Protein AF-A0A8A7KAN6-F1 (afdb_monomer_lite)

Foldseek 3Di:
DVLLLLLLLLLVLLLQLVVCVVCVVVCVVVVHDGPCVPCPVNSVVVSVVSLVSSCVSPVLLSLLLSLLSQLVVQVLQQPDQDPVRHRSNVVSVVSLVVSCVVHNPLSNVLSNLLVVLVLLVVLVVCVVVPVPPDCSRVCNVQPDVRSVVSSVVSVVVCCVRPVPSNVSNVVSVVVVVVVRVVVVVVVVVVVD

Structure (mmCIF, N/CA/C/O backbone):
data_AF-A0A8A7KAN6-F1
#
_entry.id   AF-A0A8A7KAN6-F1
#
loop_
_atom_site.group_PDB
_atom_site.id
_atom_site.type_symbol
_atom_site.label_atom_id
_atom_site.label_alt_id
_atom_site.label_comp_id
_atom_site.label_asym_id
_atom_site.label_entity_id
_atom_site.label_seq_id
_atom_site.pdbx_PDB_ins_code
_atom_site.Cartn_x
_atom_site.Cartn_y
_atom_site.Cartn_z
_atom_site.occupancy
_atom_site.B_iso_or_equiv
_atom_site.auth_seq_id
_atom_site.auth_comp_id
_atom_site.auth_asym_id
_atom_site.auth_atom_id
_atom_site.pdbx_PDB_model_num
ATOM 1 N N . MET A 1 1 ? -6.370 -3.154 -20.529 1.00 80.62 1 MET A N 1
ATOM 2 C CA . MET A 1 1 ? -6.827 -1.934 -19.811 1.00 80.62 1 MET A CA 1
ATOM 3 C C . MET A 1 1 ? -7.747 -2.305 -18.653 1.00 80.62 1 MET A C 1
ATOM 5 O O . MET A 1 1 ? -7.409 -2.019 -17.514 1.00 80.62 1 MET A O 1
ATOM 9 N N . PHE A 1 2 ? -8.853 -3.001 -18.939 1.00 91.62 2 PHE A N 1
ATOM 10 C CA . PHE A 1 2 ? -9.801 -3.482 -17.930 1.00 91.62 2 PHE A CA 1
ATOM 11 C C . PHE A 1 2 ? -9.178 -4.469 -16.928 1.00 91.62 2 PHE A C 1
ATOM 13 O O . PHE A 1 2 ? -9.274 -4.241 -15.730 1.00 91.62 2 PHE A O 1
ATOM 20 N N . GLU A 1 3 ? -8.464 -5.494 -17.407 1.00 94.69 3 GLU A N 1
ATOM 21 C CA . GLU A 1 3 ? -7.797 -6.494 -16.549 1.00 94.69 3 GLU A CA 1
ATOM 22 C C . GLU A 1 3 ? -6.821 -5.856 -15.558 1.00 94.69 3 GLU A C 1
ATOM 24 O O . GLU A 1 3 ? -6.833 -6.180 -14.377 1.00 94.69 3 GLU A O 1
ATOM 29 N N . ARG A 1 4 ? -6.043 -4.868 -16.019 1.00 96.25 4 ARG A N 1
ATOM 30 C CA . ARG A 1 4 ? -5.138 -4.093 -15.167 1.00 96.25 4 ARG A CA 1
ATOM 31 C C . ARG A 1 4 ? -5.890 -3.393 -14.041 1.00 96.25 4 ARG A C 1
ATOM 33 O O . ARG A 1 4 ? -5.535 -3.596 -12.887 1.00 96.25 4 ARG A O 1
ATOM 40 N N . LEU A 1 5 ? -6.920 -2.606 -14.362 1.00 97.00 5 LEU A N 1
ATOM 41 C CA . LEU A 1 5 ? -7.720 -1.907 -13.351 1.00 97.00 5 LEU A CA 1
ATOM 42 C C . LEU A 1 5 ? -8.373 -2.895 -12.375 1.00 97.00 5 LEU A C 1
ATOM 44 O O . LEU A 1 5 ? -8.312 -2.681 -11.169 1.00 97.00 5 LEU A O 1
ATOM 48 N N . ALA A 1 6 ? -8.951 -3.983 -12.886 1.00 97.62 6 ALA A N 1
ATOM 49 C CA . ALA A 1 6 ? -9.549 -5.029 -12.065 1.00 97.62 6 ALA A CA 1
ATOM 50 C C . ALA A 1 6 ? -8.516 -5.657 -11.117 1.00 97.62 6 ALA A C 1
ATOM 52 O O . ALA A 1 6 ? -8.784 -5.769 -9.926 1.00 97.62 6 ALA A O 1
ATOM 53 N N . GLY A 1 7 ? -7.315 -5.978 -11.605 1.00 98.06 7 GLY A N 1
ATOM 54 C CA . GLY A 1 7 ? -6.216 -6.483 -10.781 1.00 98.06 7 GLY A CA 1
ATOM 55 C C . GLY A 1 7 ? -5.824 -5.513 -9.663 1.00 98.06 7 GLY A C 1
ATOM 56 O O . GLY A 1 7 ? -5.710 -5.929 -8.513 1.00 98.06 7 GLY A O 1
ATOM 57 N N . VAL A 1 8 ? -5.710 -4.213 -9.967 1.00 97.94 8 VAL A N 1
ATOM 58 C CA . VAL A 1 8 ? -5.376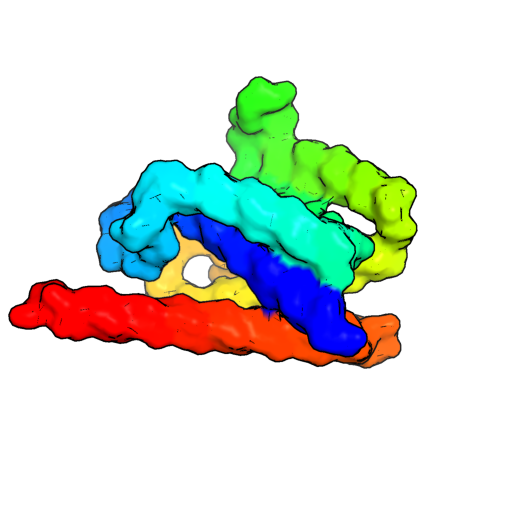 -3.177 -8.968 1.00 97.94 8 VAL A CA 1
ATOM 59 C C . VAL A 1 8 ? -6.491 -3.000 -7.926 1.00 97.94 8 VAL A C 1
ATOM 61 O O . VAL A 1 8 ? -6.206 -2.845 -6.741 1.00 97.94 8 VAL A O 1
ATOM 64 N N . ILE A 1 9 ? -7.762 -3.072 -8.329 1.00 98.25 9 ILE A N 1
ATOM 65 C CA . ILE A 1 9 ? -8.894 -3.042 -7.388 1.00 98.25 9 ILE A CA 1
ATOM 66 C C . ILE A 1 9 ? -8.858 -4.267 -6.470 1.00 98.25 9 ILE A C 1
ATOM 68 O O . ILE A 1 9 ? -8.969 -4.130 -5.253 1.00 98.25 9 ILE A O 1
ATOM 72 N N . LEU A 1 10 ? -8.683 -5.463 -7.037 1.00 98.44 10 LEU A N 1
ATOM 73 C CA . LEU A 1 10 ? -8.683 -6.708 -6.270 1.00 98.44 10 LEU A CA 1
ATOM 74 C C . LEU A 1 10 ? -7.516 -6.756 -5.283 1.00 98.44 10 LEU A C 1
ATOM 76 O O . LEU A 1 10 ? -7.742 -7.065 -4.116 1.00 98.44 10 LEU A O 1
ATOM 80 N N . ILE A 1 11 ? -6.296 -6.396 -5.698 1.00 98.44 11 ILE A N 1
ATOM 81 C CA . ILE A 1 11 ? -5.166 -6.355 -4.762 1.00 98.44 11 ILE A CA 1
ATOM 82 C C . ILE A 1 11 ? -5.364 -5.284 -3.687 1.00 98.44 11 ILE A C 1
ATOM 84 O O . ILE A 1 11 ? -5.038 -5.526 -2.530 1.00 98.44 11 ILE A O 1
ATOM 88 N N . GLY A 1 12 ? -5.963 -4.138 -4.024 1.00 97.56 12 GLY A N 1
ATOM 89 C CA . GLY A 1 12 ? -6.315 -3.120 -3.038 1.00 97.56 12 GLY A CA 1
ATOM 90 C C . GLY A 1 12 ? -7.300 -3.641 -1.987 1.00 97.56 12 GLY A C 1
ATOM 91 O O . GLY A 1 12 ? -7.102 -3.402 -0.798 1.00 97.56 12 GLY A O 1
ATOM 92 N N . PHE A 1 13 ? -8.305 -4.430 -2.387 1.00 97.56 13 PHE A N 1
ATOM 93 C CA . PHE A 1 13 ? -9.183 -5.118 -1.435 1.00 97.56 13 PHE A CA 1
ATOM 94 C C . PHE A 1 13 ? -8.432 -6.126 -0.568 1.00 97.56 13 PHE A C 1
ATOM 96 O O . PHE A 1 13 ? -8.695 -6.185 0.626 1.00 97.56 13 PHE A O 1
ATOM 103 N N . VAL A 1 14 ? -7.497 -6.898 -1.128 1.00 98.00 14 VAL A N 1
ATOM 104 C CA . VAL A 1 14 ? -6.678 -7.842 -0.345 1.00 98.00 14 VAL A CA 1
ATOM 105 C C . VAL A 1 14 ? -5.859 -7.109 0.711 1.00 98.00 14 VAL A C 1
ATOM 107 O O . VAL A 1 14 ? -5.852 -7.524 1.867 1.00 98.00 14 VAL A O 1
ATOM 110 N N . ILE A 1 15 ? -5.207 -6.011 0.325 1.00 96.56 15 ILE A N 1
ATOM 111 C CA . ILE A 1 15 ? -4.422 -5.176 1.238 1.00 96.56 15 ILE A CA 1
ATOM 112 C C . ILE A 1 15 ? -5.327 -4.626 2.340 1.00 96.56 15 ILE A C 1
ATOM 114 O O . ILE A 1 15 ? -4.996 -4.775 3.511 1.00 96.56 15 ILE A O 1
ATOM 118 N N . LYS A 1 16 ? -6.500 -4.081 1.993 1.00 95.06 16 LYS A N 1
ATOM 119 C CA . LYS A 1 16 ? -7.433 -3.546 2.992 1.00 95.06 16 LYS A CA 1
ATOM 120 C C . LYS A 1 16 ? -8.025 -4.623 3.903 1.00 95.06 16 LYS A C 1
ATOM 122 O O . LYS A 1 16 ? -8.194 -4.399 5.091 1.00 95.06 16 LYS A O 1
ATOM 127 N N . MET A 1 17 ? -8.316 -5.807 3.371 1.00 95.19 17 MET A N 1
ATOM 128 C CA . MET A 1 17 ? -8.772 -6.946 4.170 1.00 95.19 17 MET A CA 1
ATOM 129 C C . MET A 1 17 ? -7.704 -7.417 5.158 1.00 95.19 17 MET A C 1
ATOM 131 O O . MET A 1 17 ? -8.037 -7.808 6.271 1.00 95.19 17 MET A O 1
ATOM 135 N N . MET A 1 18 ? -6.435 -7.412 4.745 1.00 93.62 18 MET A N 1
ATOM 136 C CA . MET A 1 18 ? -5.312 -7.737 5.622 1.00 93.62 18 MET A CA 1
ATOM 137 C C . MET A 1 18 ? -5.152 -6.681 6.720 1.00 93.62 18 MET A C 1
ATOM 139 O O . MET A 1 18 ? -5.021 -7.051 7.880 1.00 93.62 18 MET A O 1
ATOM 143 N N . ASP A 1 19 ? -5.208 -5.402 6.353 1.00 90.56 19 ASP A N 1
ATOM 144 C CA . ASP A 1 19 ? -5.154 -4.256 7.265 1.00 90.56 19 ASP A CA 1
ATOM 145 C C . ASP A 1 19 ? -6.263 -4.332 8.330 1.00 90.56 19 ASP A C 1
ATOM 147 O O . ASP A 1 19 ? -5.970 -4.455 9.515 1.00 90.56 19 ASP A O 1
ATOM 151 N N . ASP A 1 20 ? -7.529 -4.440 7.909 1.00 91.12 20 ASP A N 1
ATOM 152 C CA . ASP A 1 20 ? -8.685 -4.564 8.813 1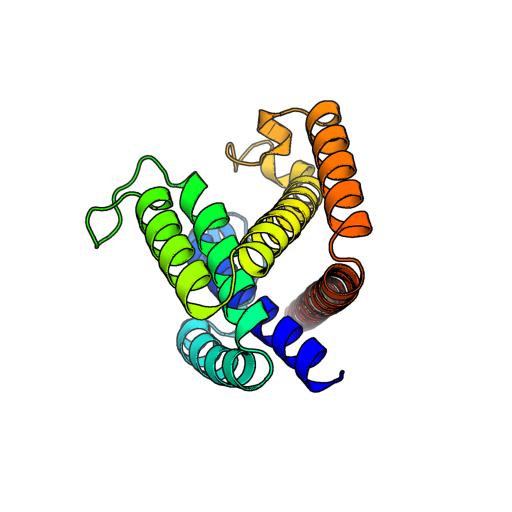.00 91.12 20 ASP A CA 1
ATOM 153 C C . ASP A 1 20 ? -8.602 -5.807 9.720 1.00 91.12 20 ASP A C 1
ATOM 155 O O . ASP A 1 20 ? -9.123 -5.806 10.835 1.00 91.12 20 ASP A O 1
ATOM 159 N N . PHE A 1 21 ? -7.992 -6.899 9.240 1.00 91.25 21 PHE A N 1
ATOM 160 C CA . PHE A 1 21 ? -7.794 -8.109 10.039 1.00 91.25 21 PHE A CA 1
ATOM 161 C C . PHE A 1 21 ? -6.735 -7.920 11.127 1.00 91.25 21 PHE A C 1
ATOM 163 O O . PHE A 1 21 ? -6.927 -8.401 12.243 1.00 91.25 21 PHE A O 1
ATOM 170 N N . LEU A 1 22 ? -5.631 -7.239 10.817 1.00 87.75 22 LEU A N 1
ATOM 171 C CA . LEU A 1 22 ? -4.565 -6.961 11.782 1.00 87.75 22 LEU A CA 1
ATOM 172 C C . LEU A 1 22 ? -5.009 -5.934 12.829 1.00 87.75 22 LEU A C 1
ATOM 174 O O . LEU A 1 22 ? -4.721 -6.112 14.011 1.00 87.75 22 LEU A O 1
ATOM 178 N N . ASP A 1 23 ? -5.776 -4.928 12.413 1.00 85.56 23 ASP A N 1
ATOM 179 C CA . ASP A 1 23 ? -6.278 -3.863 13.287 1.00 85.56 23 ASP A CA 1
ATOM 180 C C . ASP A 1 23 ? -7.570 -4.247 14.033 1.00 85.56 23 ASP A C 1
ATOM 182 O O . ASP A 1 23 ? -8.079 -3.468 14.839 1.00 85.56 23 ASP A O 1
ATOM 186 N N . GLN A 1 24 ? -8.077 -5.474 13.854 1.00 85.38 24 GLN A N 1
ATOM 187 C CA . GLN A 1 24 ? -9.361 -5.927 14.401 1.00 85.38 24 GLN A CA 1
ATOM 188 C C . GLN A 1 24 ? -9.522 -5.654 15.907 1.00 85.38 24 GLN A C 1
ATOM 190 O O . GLN A 1 24 ? -10.593 -5.236 16.346 1.00 85.38 24 GLN A O 1
ATOM 195 N N . GLU A 1 25 ? -8.496 -5.913 16.721 1.00 81.06 25 GLU A N 1
ATOM 196 C CA . GLU A 1 25 ? -8.577 -5.699 18.172 1.00 81.06 25 GLU A CA 1
ATOM 197 C C . GLU A 1 25 ? -8.676 -4.210 18.529 1.00 81.06 25 GLU A C 1
ATOM 199 O O . GLU A 1 25 ? -9.451 -3.836 19.411 1.00 81.06 25 GLU A O 1
ATOM 204 N N . ILE A 1 26 ? -7.934 -3.360 17.815 1.00 79.38 26 ILE A N 1
ATOM 205 C CA . ILE A 1 26 ? -7.938 -1.905 18.002 1.00 79.38 26 ILE A CA 1
ATOM 206 C C . ILE A 1 26 ? -9.295 -1.339 17.576 1.00 79.38 26 ILE A C 1
ATOM 208 O O . ILE A 1 26 ? -9.904 -0.572 18.323 1.00 79.38 26 ILE A O 1
ATOM 212 N N . ASP A 1 27 ? -9.807 -1.776 16.428 1.00 82.88 27 ASP A N 1
ATOM 213 C CA . ASP A 1 27 ? -11.073 -1.304 15.867 1.00 82.88 27 ASP A CA 1
ATOM 214 C C . ASP A 1 27 ? -12.268 -1.699 16.746 1.00 82.88 27 ASP A C 1
ATOM 216 O O . ASP A 1 27 ? -13.169 -0.888 16.976 1.00 82.88 27 ASP A O 1
ATOM 220 N N . ILE A 1 28 ? -12.255 -2.908 17.325 1.00 82.19 28 ILE A N 1
ATOM 221 C CA . ILE A 1 28 ? -13.269 -3.338 18.304 1.00 82.19 28 ILE A CA 1
ATOM 222 C C . ILE A 1 28 ? -13.267 -2.420 19.532 1.00 82.19 28 ILE A C 1
ATOM 224 O O . ILE A 1 28 ? -14.339 -2.052 20.014 1.00 82.19 28 ILE A O 1
ATOM 228 N N . LEU A 1 29 ? -12.091 -2.034 20.037 1.00 80.56 29 LEU A N 1
ATOM 229 C CA . LEU A 1 29 ? -11.974 -1.129 21.187 1.00 80.56 29 LEU A CA 1
ATOM 230 C C . LEU A 1 29 ? -12.445 0.295 20.862 1.00 80.56 29 LEU A C 1
ATOM 232 O O . LEU A 1 29 ? -13.001 0.964 21.732 1.00 80.56 29 LEU A O 1
ATOM 236 N N . GLN A 1 30 ? -12.248 0.750 19.624 1.00 76.81 30 GLN A N 1
ATOM 237 C CA . GLN A 1 30 ? -12.711 2.057 19.147 1.00 76.81 30 GLN A CA 1
ATOM 238 C C . GLN A 1 30 ? -14.198 2.063 18.752 1.00 76.81 30 GLN A C 1
ATOM 240 O O . GLN A 1 30 ? -14.784 3.130 18.570 1.00 76.81 30 GLN A O 1
ATOM 245 N N . GLY A 1 31 ? -14.827 0.886 18.652 1.00 77.69 31 GLY A N 1
ATOM 246 C CA . GLY A 1 31 ? -16.192 0.741 18.149 1.00 77.69 31 GLY A CA 1
ATOM 247 C C . GLY A 1 31 ? -16.307 1.065 16.659 1.00 77.69 31 GLY A C 1
ATOM 248 O O . GLY A 1 31 ? -17.393 1.416 16.188 1.00 77.69 31 GLY A O 1
ATOM 249 N N . ASP A 1 32 ? -15.198 0.980 15.924 1.00 79.94 32 ASP A N 1
ATOM 250 C CA . ASP A 1 32 ? -15.148 1.325 14.514 1.00 79.94 32 ASP A CA 1
ATOM 251 C C . ASP A 1 32 ? -15.595 0.152 13.633 1.00 79.94 32 ASP A C 1
ATOM 253 O O . ASP A 1 32 ? -15.351 -1.027 13.893 1.00 79.94 32 ASP A O 1
ATOM 257 N N . TRP A 1 33 ? -16.322 0.493 12.571 1.00 84.94 33 TRP A N 1
ATOM 258 C CA . TRP A 1 33 ? -16.785 -0.483 11.590 1.00 84.94 33 TRP A CA 1
ATOM 259 C C . TRP A 1 33 ? -15.704 -0.726 10.536 1.00 84.94 33 TRP A C 1
ATOM 261 O O . TRP A 1 33 ? -15.255 0.233 9.905 1.00 84.94 33 TRP A O 1
ATOM 271 N N . ASN A 1 34 ? -15.379 -1.996 10.284 1.00 85.69 34 ASN A N 1
ATOM 272 C CA . ASN A 1 34 ? -14.449 -2.434 9.240 1.00 85.69 34 ASN A CA 1
ATOM 273 C C . ASN A 1 34 ? -14.938 -3.735 8.551 1.00 85.69 34 ASN A C 1
ATOM 275 O O . ASN A 1 34 ? -15.992 -4.278 8.904 1.00 85.69 34 ASN A O 1
ATOM 279 N N . LEU A 1 35 ? -14.190 -4.286 7.588 1.00 86.75 35 LEU A N 1
ATOM 280 C CA . LEU A 1 35 ? -14.585 -5.511 6.870 1.00 86.75 35 LEU A CA 1
ATOM 281 C C . LEU A 1 35 ? -14.651 -6.765 7.757 1.00 86.75 35 LEU A C 1
ATOM 283 O O . LEU A 1 35 ? -15.443 -7.673 7.469 1.00 86.75 35 LEU A O 1
ATOM 287 N N . THR A 1 36 ? -13.876 -6.831 8.844 1.00 87.75 36 THR A N 1
ATOM 288 C CA . THR A 1 36 ? -13.921 -7.974 9.777 1.00 87.75 36 THR A CA 1
ATOM 289 C C . THR A 1 36 ? -15.262 -8.078 10.493 1.00 87.75 36 THR A C 1
ATOM 291 O O . THR A 1 36 ? -15.703 -9.188 10.792 1.00 87.75 36 THR A O 1
ATOM 294 N N . SER A 1 37 ? -15.972 -6.962 10.682 1.00 85.12 37 SER A N 1
ATOM 295 C CA . SER A 1 37 ? -17.317 -6.966 11.271 1.00 85.12 37 SER A CA 1
ATOM 296 C C . SER A 1 37 ? -18.321 -7.782 10.440 1.00 85.12 37 SER A C 1
ATOM 298 O O . SER A 1 37 ? -19.206 -8.445 10.989 1.00 85.12 37 SER A O 1
ATOM 300 N N . VAL A 1 38 ? -18.143 -7.797 9.114 1.00 87.00 38 VAL A N 1
ATOM 301 C CA . VAL A 1 38 ? -19.021 -8.489 8.162 1.00 87.00 38 VAL A CA 1
ATOM 302 C C . VAL A 1 38 ? -18.531 -9.903 7.887 1.00 87.00 38 VAL A C 1
ATOM 304 O O . VAL A 1 38 ? -19.289 -10.866 8.003 1.00 87.00 38 VAL A O 1
ATOM 307 N N . LEU A 1 39 ? -17.259 -10.028 7.506 1.00 88.62 39 LEU A N 1
ATOM 308 C CA . LEU A 1 39 ? -16.683 -11.282 7.021 1.00 88.62 39 LEU A CA 1
ATOM 309 C C . LEU A 1 39 ? -16.194 -12.180 8.159 1.00 88.62 39 LEU A C 1
ATOM 311 O O . LEU A 1 39 ? -16.073 -13.395 7.974 1.00 88.62 39 LEU A O 1
ATOM 315 N N . LYS A 1 40 ? -15.941 -11.612 9.345 1.00 89.00 40 LYS A N 1
ATOM 316 C CA . LYS A 1 40 ? -15.392 -12.302 10.520 1.00 89.00 40 LYS A CA 1
ATOM 317 C C . LYS A 1 40 ? -14.162 -13.124 10.118 1.00 89.00 40 LYS A C 1
ATOM 319 O O . LYS A 1 40 ? -13.334 -12.679 9.330 1.00 89.00 40 LYS A O 1
ATOM 324 N N . LYS A 1 41 ? -14.079 -14.374 10.582 1.00 88.00 41 LYS A N 1
ATOM 325 C CA . LYS A 1 41 ? -13.008 -15.324 10.235 1.00 88.00 41 LYS A CA 1
ATOM 326 C C . LYS A 1 41 ? -12.901 -15.622 8.732 1.00 88.00 41 LYS A C 1
ATOM 328 O O . LYS A 1 41 ? -11.870 -16.120 8.296 1.00 88.00 41 LYS A O 1
ATOM 333 N N . GLY A 1 42 ? -13.941 -15.331 7.947 1.00 91.31 42 GLY A N 1
ATOM 334 C CA . GLY A 1 42 ? -13.942 -15.507 6.496 1.00 91.31 42 GLY A CA 1
ATOM 335 C C . GLY A 1 42 ? -13.060 -14.505 5.748 1.00 91.31 42 GLY A C 1
ATOM 336 O O . GLY A 1 42 ? -12.718 -14.763 4.598 1.00 91.31 42 GLY A O 1
ATOM 337 N N . ILE A 1 43 ? -12.644 -13.399 6.379 1.00 94.50 43 ILE A N 1
ATOM 338 C CA . ILE A 1 43 ? -11.816 -12.374 5.726 1.00 94.50 43 ILE A CA 1
ATOM 339 C C . ILE A 1 43 ? -10.497 -12.943 5.177 1.00 94.50 43 ILE A C 1
ATOM 341 O O . ILE A 1 43 ? -10.109 -12.610 4.062 1.00 94.50 43 ILE A O 1
ATOM 345 N N . LEU A 1 44 ? -9.870 -13.873 5.907 1.00 92.75 44 LEU A N 1
ATOM 346 C CA . LEU A 1 44 ? -8.625 -14.533 5.504 1.00 92.75 44 LEU A CA 1
ATOM 347 C C . LEU A 1 44 ? -8.786 -15.452 4.278 1.00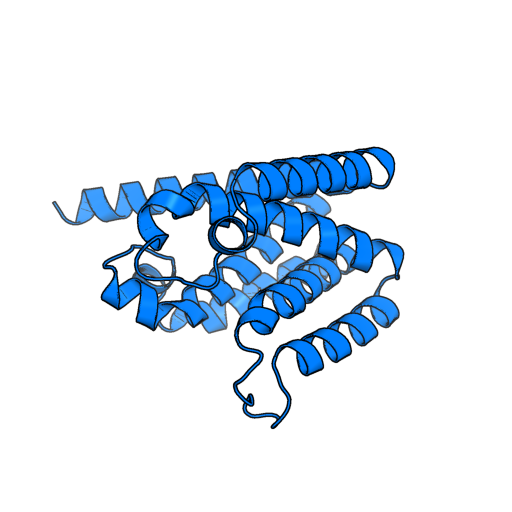 92.75 44 LEU A C 1
ATOM 349 O O . LEU A 1 44 ? -8.087 -15.246 3.290 1.00 92.75 44 LEU A O 1
ATOM 353 N N . PRO A 1 45 ? -9.674 -16.469 4.270 1.00 95.94 45 PRO A N 1
ATOM 354 C CA . PRO A 1 45 ? -9.822 -17.317 3.090 1.00 95.94 45 PRO A CA 1
ATOM 355 C C . PRO A 1 45 ? -10.325 -16.536 1.868 1.00 95.94 45 PRO A C 1
ATOM 357 O O . PRO A 1 45 ? -9.899 -16.830 0.752 1.00 95.94 45 PRO A O 1
ATOM 360 N N . TYR A 1 46 ? -11.177 -15.518 2.048 1.00 96.31 46 TYR A N 1
ATOM 361 C CA . TYR A 1 46 ? -11.624 -14.690 0.926 1.00 96.31 46 TYR A CA 1
ATOM 362 C C . TYR A 1 46 ? -10.511 -13.806 0.364 1.00 96.31 46 TYR A C 1
ATOM 364 O O . TYR A 1 46 ? -10.402 -13.706 -0.859 1.00 96.31 46 TYR A O 1
ATOM 372 N N . SER A 1 47 ? -9.646 -13.228 1.203 1.00 97.00 47 SER A N 1
ATOM 373 C CA . SER A 1 47 ? -8.513 -12.437 0.712 1.00 97.00 47 SER A CA 1
ATOM 374 C C . SER A 1 47 ? -7.538 -13.290 -0.105 1.00 97.00 47 SER A C 1
ATOM 376 O O . SER A 1 47 ? -7.072 -12.841 -1.149 1.00 97.00 47 SER A O 1
ATOM 378 N N . LEU A 1 48 ? -7.307 -14.551 0.278 1.00 97.50 48 LEU A N 1
ATOM 379 C CA . LEU A 1 48 ? -6.483 -15.485 -0.501 1.00 97.50 48 LEU A CA 1
ATOM 380 C C . LEU A 1 48 ? -7.088 -15.802 -1.875 1.00 97.50 48 LEU A C 1
ATOM 382 O O . LEU A 1 48 ? -6.372 -15.808 -2.875 1.00 97.50 48 LEU A O 1
ATOM 386 N N . VAL A 1 49 ? -8.401 -16.033 -1.954 1.00 97.94 49 VAL A N 1
ATOM 387 C CA . VAL A 1 49 ? -9.079 -16.269 -3.241 1.00 97.94 49 VAL A CA 1
ATOM 388 C C . VAL A 1 49 ? -8.989 -15.030 -4.136 1.00 97.94 49 VAL A C 1
ATOM 390 O O . VAL A 1 49 ? -8.642 -15.145 -5.310 1.00 97.94 49 VAL A O 1
ATOM 393 N N . ILE A 1 50 ? -9.241 -13.839 -3.587 1.00 98.12 50 ILE A N 1
ATOM 394 C CA . ILE A 1 50 ? -9.143 -12.570 -4.325 1.00 98.12 50 ILE A CA 1
ATOM 395 C C . ILE A 1 50 ? -7.702 -12.324 -4.797 1.00 98.12 50 ILE A C 1
ATOM 397 O O . ILE A 1 50 ? -7.499 -11.908 -5.939 1.00 98.12 50 ILE A O 1
ATOM 401 N N . MET A 1 51 ? -6.705 -12.638 -3.964 1.00 98.25 51 MET A N 1
ATOM 402 C CA . MET A 1 51 ? -5.282 -12.528 -4.295 1.00 98.25 51 MET A CA 1
ATOM 403 C C . MET A 1 51 ? -4.923 -13.340 -5.543 1.00 98.25 51 MET A C 1
ATOM 405 O O . MET A 1 51 ? -4.219 -12.834 -6.414 1.00 98.25 51 MET A O 1
ATOM 409 N N . ILE A 1 52 ? -5.431 -14.571 -5.674 1.00 98.31 52 ILE A N 1
ATOM 410 C CA . ILE A 1 52 ? -5.173 -15.417 -6.852 1.00 98.31 52 ILE A CA 1
ATOM 411 C C . ILE A 1 52 ? -5.643 -14.715 -8.133 1.00 98.31 52 ILE A C 1
ATOM 413 O O . ILE A 1 52 ? -4.896 -14.643 -9.110 1.00 98.31 52 ILE A O 1
ATOM 417 N N . PHE A 1 53 ? -6.853 -14.150 -8.125 1.00 98.19 53 PHE A N 1
ATOM 418 C CA . PHE A 1 53 ? -7.378 -13.416 -9.278 1.00 98.19 53 PHE A CA 1
ATOM 419 C C . PHE A 1 53 ? -6.605 -12.120 -9.546 1.00 98.19 53 PHE A C 1
ATOM 421 O O . PHE A 1 53 ? -6.324 -11.813 -10.703 1.00 98.19 53 PHE A O 1
ATOM 428 N N . ALA A 1 54 ? -6.218 -11.383 -8.503 1.00 98.25 54 ALA A N 1
ATOM 429 C CA . ALA A 1 54 ? -5.425 -10.163 -8.645 1.00 98.25 54 ALA A CA 1
ATOM 430 C C . ALA A 1 54 ? -4.071 -10.440 -9.321 1.00 98.25 54 ALA A C 1
ATOM 432 O O . ALA A 1 54 ? -3.722 -9.796 -10.314 1.00 98.25 54 ALA A O 1
ATOM 433 N N . LEU A 1 55 ? -3.351 -11.459 -8.836 1.00 98.00 55 LEU A N 1
ATOM 434 C CA . LEU A 1 55 ? -2.070 -11.897 -9.392 1.00 98.00 55 LEU A CA 1
ATOM 435 C C . LEU A 1 55 ? -2.204 -12.391 -10.834 1.00 98.00 55 LEU A C 1
ATOM 437 O O . LEU A 1 55 ? -1.326 -12.119 -11.649 1.00 98.00 55 LEU A O 1
ATOM 441 N N . HIS A 1 56 ? -3.296 -13.086 -11.163 1.00 98.00 56 HIS A N 1
ATOM 442 C CA . HIS A 1 56 ? -3.558 -13.536 -12.529 1.00 98.00 56 HIS A CA 1
ATOM 443 C C . HIS A 1 56 ? -3.791 -12.365 -13.495 1.00 98.00 56 HIS A C 1
ATOM 445 O O . HIS A 1 56 ? -3.238 -12.353 -14.591 1.00 98.00 56 HIS A O 1
ATOM 451 N N . LEU A 1 57 ? -4.584 -11.371 -13.086 1.00 97.81 57 LEU A N 1
ATOM 452 C CA . LEU A 1 57 ? -4.957 -10.236 -13.936 1.00 97.81 57 LEU A CA 1
ATOM 453 C C . LEU A 1 57 ? -3.820 -9.231 -14.128 1.00 97.81 57 LEU A C 1
ATOM 455 O O . LEU A 1 57 ? -3.700 -8.620 -15.190 1.00 97.81 57 LEU A O 1
ATOM 459 N N . ASN A 1 58 ? -3.009 -9.014 -13.093 1.00 96.69 58 ASN A N 1
ATOM 460 C CA . ASN A 1 58 ? -1.890 -8.084 -13.153 1.00 96.69 58 ASN A CA 1
ATOM 461 C C . ASN A 1 58 ? -0.830 -8.437 -12.115 1.00 96.69 58 ASN A C 1
ATOM 463 O O . ASN A 1 58 ? -0.767 -7.849 -11.033 1.00 96.69 58 ASN A O 1
ATOM 467 N N . PHE A 1 59 ? 0.012 -9.400 -12.467 1.00 97.50 59 PHE A N 1
ATOM 468 C CA . PHE A 1 59 ? 1.040 -9.917 -11.576 1.00 97.50 59 PHE A CA 1
ATOM 469 C C . PHE A 1 59 ? 1.992 -8.827 -11.071 1.00 97.50 59 PHE A C 1
ATOM 471 O O . PHE A 1 59 ? 2.190 -8.698 -9.866 1.00 97.50 59 PHE A O 1
ATOM 478 N N . ALA A 1 60 ? 2.547 -8.017 -11.980 1.00 97.06 60 ALA A N 1
ATOM 479 C CA . ALA A 1 60 ? 3.602 -7.066 -11.642 1.00 97.06 60 ALA A CA 1
ATOM 480 C C . ALA A 1 60 ? 3.141 -6.020 -10.620 1.00 97.06 60 ALA A C 1
ATOM 482 O O . ALA A 1 60 ? 3.787 -5.850 -9.587 1.00 97.06 60 ALA A O 1
ATOM 483 N N . GLU A 1 61 ? 2.003 -5.366 -10.874 1.00 97.25 61 GLU A N 1
ATOM 484 C CA . GLU A 1 61 ? 1.478 -4.348 -9.961 1.00 97.25 61 GLU A CA 1
ATOM 485 C C . GLU A 1 61 ? 0.917 -4.959 -8.679 1.00 97.25 61 GLU A C 1
ATOM 487 O O . GLU A 1 61 ? 1.083 -4.380 -7.609 1.00 97.25 61 GLU A O 1
ATOM 492 N N . SER A 1 62 ? 0.292 -6.137 -8.753 1.00 98.00 62 SER A N 1
ATOM 493 C CA . SER A 1 62 ? -0.259 -6.793 -7.563 1.00 98.00 62 SER A CA 1
ATOM 494 C C . SER A 1 62 ? 0.839 -7.188 -6.581 1.00 98.00 62 SER A C 1
ATOM 496 O O . SER A 1 62 ? 0.748 -6.868 -5.396 1.00 98.00 62 SER A O 1
ATOM 498 N N . VAL A 1 63 ? 1.914 -7.814 -7.073 1.00 98.12 63 VAL A N 1
ATOM 499 C CA . VAL A 1 63 ? 3.082 -8.140 -6.246 1.00 98.12 63 VAL A CA 1
ATOM 500 C C . VAL A 1 63 ? 3.695 -6.859 -5.694 1.00 98.12 63 VAL A C 1
ATOM 502 O O . VAL A 1 63 ? 3.879 -6.751 -4.487 1.00 98.12 63 VAL A O 1
ATOM 505 N N . SER A 1 64 ? 3.956 -5.851 -6.532 1.00 97.94 64 SER A N 1
ATOM 506 C CA . SER A 1 64 ? 4.641 -4.641 -6.074 1.00 97.94 64 SER A CA 1
ATOM 507 C C . SER A 1 64 ? 3.818 -3.816 -5.077 1.00 97.94 64 SER A C 1
ATOM 509 O O . SER A 1 64 ? 4.394 -3.278 -4.131 1.00 97.94 64 SER A O 1
ATOM 511 N N . TYR A 1 65 ? 2.492 -3.717 -5.239 1.00 98.06 65 TYR A N 1
ATOM 512 C CA . TYR A 1 65 ? 1.615 -3.033 -4.280 1.00 98.06 65 TYR A CA 1
ATOM 513 C C . TYR A 1 65 ? 1.509 -3.781 -2.959 1.00 98.06 65 TYR A C 1
ATOM 515 O O . TYR A 1 65 ? 1.674 -3.154 -1.916 1.00 98.06 65 TYR A O 1
ATOM 523 N N . PHE A 1 66 ? 1.296 -5.098 -2.996 1.00 97.75 66 PHE A N 1
ATOM 524 C CA . PHE A 1 66 ? 1.242 -5.903 -1.778 1.00 97.75 66 PHE A CA 1
ATOM 525 C C . PHE A 1 66 ? 2.567 -5.849 -1.016 1.00 97.75 66 PHE A C 1
ATOM 527 O O . PHE A 1 66 ? 2.592 -5.687 0.202 1.00 97.75 66 PHE A O 1
ATOM 534 N N . SER A 1 67 ? 3.690 -5.916 -1.732 1.00 97.31 67 SER A N 1
ATOM 535 C CA . SER A 1 67 ? 5.012 -5.810 -1.123 1.00 97.31 67 SER A CA 1
ATOM 536 C C . SER A 1 67 ? 5.281 -4.445 -0.506 1.00 97.31 67 SER A C 1
ATOM 538 O O . SER A 1 67 ? 5.829 -4.366 0.594 1.00 97.31 67 SER A O 1
ATOM 540 N N . ALA A 1 68 ? 4.869 -3.375 -1.185 1.00 96.69 68 ALA A N 1
ATOM 541 C CA . ALA A 1 68 ? 4.955 -2.019 -0.665 1.00 96.69 68 ALA A CA 1
ATOM 542 C C . ALA A 1 68 ? 4.103 -1.834 0.600 1.00 96.69 68 ALA A C 1
ATOM 544 O O . ALA A 1 68 ? 4.610 -1.313 1.594 1.00 96.69 68 ALA A O 1
ATOM 545 N N . SER A 1 69 ? 2.847 -2.294 0.596 1.00 95.38 69 SER A N 1
ATOM 546 C CA . SER A 1 69 ? 1.971 -2.207 1.771 1.00 95.38 69 SER A CA 1
ATOM 547 C C . SER A 1 69 ? 2.463 -3.061 2.925 1.00 95.38 69 SER A C 1
ATOM 549 O O . SER A 1 69 ? 2.381 -2.626 4.066 1.00 95.38 69 SER A O 1
ATOM 551 N N . TYR A 1 70 ? 3.026 -4.239 2.650 1.00 93.56 70 TYR A N 1
ATOM 552 C CA . TYR A 1 70 ? 3.607 -5.083 3.690 1.00 93.56 70 TYR A CA 1
ATOM 553 C C . TYR A 1 70 ? 4.800 -4.398 4.355 1.00 93.56 70 TYR A C 1
ATOM 555 O O . TYR A 1 70 ? 4.837 -4.289 5.577 1.00 93.56 70 TYR A O 1
ATOM 563 N N . LEU A 1 71 ? 5.760 -3.898 3.562 1.00 93.62 71 LEU A N 1
ATOM 564 C CA . LEU A 1 71 ? 6.926 -3.197 4.099 1.00 93.62 71 LEU A CA 1
ATOM 565 C C . LEU A 1 71 ? 6.501 -1.991 4.939 1.00 93.62 71 LEU A C 1
ATOM 567 O O . LEU A 1 71 ? 6.969 -1.848 6.064 1.00 93.62 71 LEU A O 1
ATOM 571 N N . LEU A 1 72 ? 5.647 -1.123 4.393 1.00 91.50 72 LEU A N 1
ATOM 572 C CA . LEU A 1 72 ? 5.272 0.123 5.057 1.00 91.50 72 LEU A CA 1
ATOM 573 C C . LEU A 1 72 ? 4.361 -0.127 6.264 1.00 91.50 72 LEU A C 1
ATOM 575 O O . LEU A 1 72 ? 4.607 0.441 7.325 1.00 91.50 72 LEU A O 1
ATOM 579 N N . GLY A 1 73 ? 3.370 -1.011 6.144 1.00 86.25 73 GLY A N 1
ATOM 580 C CA . GLY A 1 73 ? 2.430 -1.338 7.219 1.00 86.25 73 GLY A CA 1
ATOM 581 C C . GLY A 1 73 ? 3.100 -2.037 8.401 1.00 86.25 73 GLY A C 1
ATOM 582 O O . GLY A 1 73 ? 2.956 -1.595 9.536 1.00 86.25 73 GLY A O 1
ATOM 583 N N . MET A 1 74 ? 3.927 -3.057 8.144 1.00 81.94 74 MET A N 1
ATOM 584 C CA . MET A 1 74 ? 4.630 -3.807 9.200 1.00 81.94 74 MET A CA 1
ATOM 585 C C . MET A 1 74 ? 5.868 -3.080 9.751 1.00 81.94 74 MET A C 1
ATOM 587 O O . MET A 1 74 ? 6.508 -3.558 10.691 1.00 81.94 74 MET A O 1
ATOM 591 N N . SER A 1 75 ? 6.260 -1.938 9.172 1.00 77.75 75 SER A N 1
ATOM 592 C CA . SER A 1 75 ? 7.396 -1.157 9.679 1.00 77.75 75 SER A CA 1
ATOM 593 C C . SER A 1 75 ? 7.085 -0.405 10.974 1.00 77.75 75 SER A C 1
ATOM 595 O O . SER A 1 75 ? 8.011 -0.093 11.723 1.00 77.75 75 SER A O 1
ATOM 597 N N . SER A 1 76 ? 5.810 -0.142 11.268 1.00 63.91 76 SER A N 1
ATOM 598 C CA . SER A 1 76 ? 5.373 0.539 12.494 1.00 63.91 76 SER A CA 1
ATOM 599 C C . SER A 1 76 ? 5.610 -0.325 13.740 1.00 63.91 76 SER A C 1
ATOM 601 O O . SER A 1 76 ? 6.078 0.175 14.761 1.00 63.91 76 SER A O 1
ATOM 603 N N . THR A 1 77 ? 5.445 -1.646 13.628 1.00 62.88 77 THR A N 1
ATOM 604 C CA . THR A 1 77 ? 5.676 -2.643 14.692 1.00 62.88 77 THR A CA 1
ATOM 605 C C . THR A 1 77 ? 7.160 -3.014 14.863 1.00 62.88 77 THR A C 1
ATOM 607 O O . THR A 1 77 ? 7.504 -4.117 15.283 1.00 62.88 77 THR A O 1
ATOM 610 N N . ALA A 1 78 ? 8.090 -2.107 14.533 1.00 57.28 78 ALA A N 1
ATOM 611 C CA . ALA A 1 78 ? 9.534 -2.372 14.455 1.00 57.28 78 ALA A CA 1
ATOM 612 C C . ALA A 1 78 ? 10.197 -2.881 15.755 1.00 57.28 78 ALA A C 1
ATOM 614 O O . ALA A 1 78 ? 11.326 -3.384 15.699 1.00 57.28 78 ALA A O 1
ATOM 615 N N . ALA A 1 79 ? 9.542 -2.738 16.910 1.00 58.38 79 ALA A N 1
ATOM 616 C CA . ALA A 1 79 ? 10.052 -3.216 18.193 1.00 58.38 79 ALA A CA 1
ATOM 617 C C . ALA A 1 79 ? 9.787 -4.714 18.423 1.00 58.38 79 ALA A C 1
ATOM 619 O O . ALA A 1 79 ? 10.639 -5.392 19.010 1.00 58.38 79 ALA A O 1
ATOM 620 N N . ASP A 1 80 ? 8.676 -5.238 17.905 1.00 66.50 80 ASP A N 1
ATOM 621 C CA . ASP A 1 80 ? 8.227 -6.595 18.192 1.00 66.50 80 ASP A CA 1
ATOM 622 C C . ASP A 1 80 ? 8.766 -7.597 17.167 1.00 66.50 80 ASP A C 1
ATOM 624 O O . ASP A 1 80 ? 8.917 -7.323 15.972 1.00 66.50 80 ASP A O 1
ATOM 628 N N . LYS A 1 81 ? 9.126 -8.784 17.660 1.00 74.56 81 LYS A N 1
ATOM 629 C CA . LYS A 1 81 ? 9.565 -9.893 16.810 1.00 74.56 81 LYS A CA 1
ATOM 630 C C . LYS A 1 81 ? 8.342 -10.672 16.344 1.00 74.56 81 LYS A C 1
ATOM 632 O O . LYS A 1 81 ? 7.560 -11.134 17.170 1.00 74.56 81 LYS A O 1
ATOM 637 N N . LEU A 1 82 ? 8.233 -10.868 15.035 1.00 80.31 82 LEU A N 1
ATOM 638 C CA . LEU A 1 82 ? 7.208 -11.703 14.413 1.00 80.31 82 LEU A CA 1
ATOM 639 C C . LEU A 1 82 ? 7.503 -13.201 14.642 1.00 80.31 82 LEU A C 1
ATOM 641 O O . LEU A 1 82 ? 8.597 -13.543 15.106 1.00 80.31 82 LEU A O 1
ATOM 645 N N . PRO A 1 83 ? 6.576 -14.127 14.318 1.00 81.94 83 PRO A N 1
ATOM 646 C CA . PRO A 1 83 ? 6.784 -15.572 14.492 1.00 81.94 83 PRO A CA 1
ATOM 647 C C . PRO A 1 83 ? 8.041 -16.130 13.801 1.00 81.94 83 PRO A C 1
ATOM 649 O O . PRO A 1 83 ? 8.628 -17.104 14.272 1.00 81.94 83 PRO A O 1
ATOM 652 N N . SER A 1 84 ? 8.510 -15.483 12.731 1.00 81.94 84 SER A N 1
ATOM 653 C CA . SER A 1 84 ? 9.786 -15.779 12.057 1.00 81.94 84 SER A CA 1
ATOM 654 C C . SER A 1 84 ? 11.033 -15.401 12.870 1.00 81.94 84 SER A C 1
ATOM 656 O O . SER A 1 84 ? 12.154 -15.725 12.478 1.00 81.94 84 SER A O 1
ATOM 658 N N . ARG A 1 85 ? 10.849 -14.703 13.999 1.00 85.31 85 ARG A N 1
ATOM 659 C CA . ARG A 1 85 ? 11.856 -14.032 14.841 1.00 85.31 85 ARG A CA 1
ATOM 660 C C . ARG A 1 85 ? 12.494 -12.789 14.219 1.00 85.31 85 ARG A C 1
ATOM 662 O O . ARG A 1 85 ? 13.360 -12.185 14.860 1.00 85.31 85 ARG A O 1
ATOM 669 N N . LEU A 1 86 ? 12.070 -12.397 13.022 1.00 85.88 86 LEU A N 1
ATOM 670 C CA . LEU A 1 86 ? 12.472 -11.155 12.373 1.00 85.88 86 LEU A CA 1
ATOM 671 C C . LEU A 1 86 ? 11.567 -9.999 12.817 1.00 85.88 86 LEU A C 1
ATOM 673 O O . LEU A 1 86 ? 10.445 -10.200 13.280 1.00 85.88 86 LEU A O 1
ATOM 677 N N . ARG A 1 87 ? 12.072 -8.771 12.697 1.00 87.38 87 ARG A N 1
ATOM 678 C CA . ARG A 1 87 ? 11.253 -7.557 12.837 1.00 87.38 87 ARG A CA 1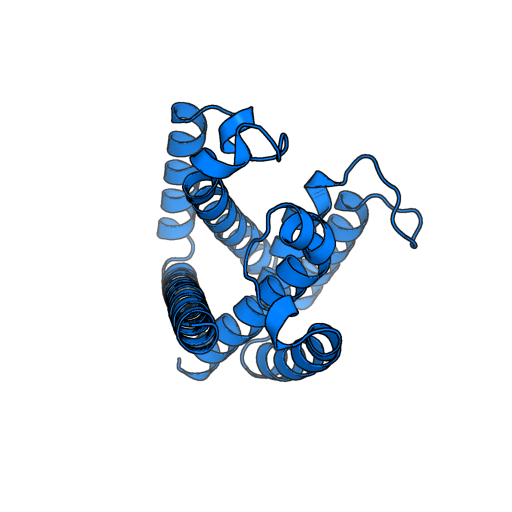
ATOM 679 C C . ARG A 1 87 ? 10.432 -7.349 11.564 1.00 87.38 87 ARG A C 1
ATOM 681 O O . ARG A 1 87 ? 10.908 -7.696 10.484 1.00 87.38 87 ARG A O 1
ATOM 688 N N . GLY A 1 88 ? 9.271 -6.703 11.663 1.00 85.19 88 GLY A N 1
ATOM 689 C CA . GLY A 1 88 ? 8.394 -6.463 10.505 1.00 85.19 88 GLY A CA 1
ATOM 690 C C . GLY A 1 88 ? 9.096 -5.801 9.313 1.00 85.19 88 GLY A C 1
ATOM 691 O O . GLY A 1 88 ? 8.982 -6.270 8.182 1.00 85.19 88 GLY A O 1
ATOM 692 N N . TRP A 1 89 ? 9.949 -4.800 9.560 1.00 86.25 89 TRP A N 1
ATOM 693 C CA . TRP A 1 89 ? 10.737 -4.164 8.495 1.00 86.25 89 TRP A CA 1
ATOM 694 C C . TRP A 1 89 ? 11.750 -5.109 7.821 1.00 86.25 89 TRP A C 1
ATOM 696 O O . TRP A 1 89 ? 12.053 -4.935 6.644 1.00 86.25 89 TRP A O 1
ATOM 706 N N . GLN A 1 90 ? 12.273 -6.117 8.532 1.00 91.50 90 GLN A N 1
ATOM 707 C CA . GLN A 1 90 ? 13.219 -7.087 7.966 1.00 91.50 90 GLN A CA 1
ATOM 708 C C . GLN A 1 90 ? 12.507 -8.053 7.021 1.00 91.50 90 GLN A C 1
ATOM 710 O O . GLN A 1 90 ? 12.998 -8.302 5.923 1.00 91.50 90 GLN A O 1
ATOM 715 N N . GLU A 1 91 ? 11.337 -8.557 7.415 1.00 90.81 91 GLU A N 1
ATOM 716 C CA . GLU A 1 91 ? 10.503 -9.366 6.522 1.00 90.81 91 GLU A CA 1
ATOM 717 C C . GLU A 1 91 ? 10.039 -8.562 5.310 1.00 90.81 91 GLU A C 1
ATOM 719 O O . GLU A 1 91 ? 10.130 -9.043 4.181 1.00 90.81 91 GLU A O 1
ATOM 724 N N . GLY A 1 92 ? 9.621 -7.313 5.530 1.00 92.25 92 GLY A N 1
ATOM 725 C CA . GLY A 1 92 ? 9.256 -6.399 4.455 1.00 92.25 92 GLY A CA 1
ATOM 726 C C . GLY A 1 92 ? 10.391 -6.196 3.456 1.00 92.25 92 GLY A C 1
ATOM 727 O O . GLY A 1 92 ? 10.159 -6.270 2.254 1.00 92.25 92 GLY A O 1
ATOM 728 N N . LEU A 1 93 ? 11.632 -6.016 3.919 1.00 93.88 93 LEU A N 1
ATOM 729 C CA . LEU A 1 93 ? 12.790 -5.896 3.028 1.00 93.88 93 LEU A CA 1
ATOM 730 C C . LEU A 1 93 ? 13.058 -7.175 2.233 1.00 93.88 93 LEU A C 1
ATOM 732 O O . LEU A 1 93 ? 13.323 -7.090 1.036 1.00 93.88 93 LEU A O 1
ATOM 736 N N . ILE A 1 94 ? 12.967 -8.349 2.864 1.00 94.75 94 ILE A N 1
ATOM 737 C CA . ILE A 1 94 ? 13.099 -9.635 2.160 1.00 94.75 94 ILE A CA 1
ATOM 738 C C . ILE A 1 94 ? 12.047 -9.723 1.051 1.00 94.75 94 ILE A C 1
ATOM 740 O O . ILE A 1 94 ? 12.361 -10.057 -0.091 1.00 94.75 94 ILE A O 1
ATOM 744 N N . LEU A 1 95 ? 10.809 -9.360 1.371 1.00 95.12 95 LEU A N 1
ATOM 745 C CA . LEU A 1 95 ? 9.691 -9.417 0.444 1.00 95.12 95 LEU A CA 1
ATOM 746 C C . LEU A 1 95 ? 9.830 -8.390 -0.696 1.00 95.12 95 LEU A C 1
ATOM 748 O O . LEU A 1 95 ? 9.491 -8.698 -1.836 1.00 95.12 95 LEU A O 1
ATOM 752 N N . ILE A 1 96 ? 10.425 -7.223 -0.438 1.00 97.12 96 ILE A N 1
ATOM 753 C CA . ILE A 1 96 ? 10.806 -6.242 -1.466 1.00 97.12 96 ILE A CA 1
ATOM 754 C C . ILE A 1 96 ? 11.908 -6.769 -2.386 1.00 97.12 96 ILE A C 1
ATOM 756 O O . ILE A 1 96 ? 11.796 -6.614 -3.600 1.00 97.12 96 ILE A O 1
ATOM 760 N N . VAL A 1 97 ? 12.945 -7.425 -1.856 1.00 97.56 97 VAL A N 1
ATOM 761 C CA . VAL A 1 97 ? 13.997 -8.042 -2.687 1.00 97.56 97 VAL A CA 1
ATOM 762 C C . VAL A 1 97 ? 13.396 -9.101 -3.612 1.00 97.56 97 VAL A C 1
ATOM 764 O O . VAL A 1 97 ? 13.694 -9.116 -4.807 1.00 97.56 97 VAL A O 1
ATOM 767 N N . ILE A 1 98 ? 12.495 -9.935 -3.089 1.00 97.62 98 ILE A N 1
ATOM 768 C CA . ILE A 1 98 ? 11.766 -10.929 -3.885 1.00 97.62 98 ILE A CA 1
ATOM 769 C C . ILE A 1 98 ? 10.897 -10.240 -4.946 1.00 97.62 98 ILE A C 1
ATOM 771 O O . ILE A 1 98 ? 10.927 -10.633 -6.109 1.00 97.62 98 ILE A O 1
ATOM 775 N N . ALA A 1 99 ? 10.167 -9.182 -4.591 1.00 97.69 99 ALA A N 1
ATOM 776 C CA . ALA A 1 99 ? 9.332 -8.445 -5.537 1.00 97.69 99 ALA A CA 1
ATOM 777 C C . ALA A 1 99 ? 10.148 -7.804 -6.666 1.00 97.69 99 ALA A C 1
ATOM 779 O O . ALA A 1 99 ? 9.729 -7.856 -7.822 1.00 97.69 99 ALA A O 1
ATOM 780 N N . ILE A 1 100 ? 11.324 -7.243 -6.361 1.00 98.00 100 ILE A N 1
ATOM 781 C CA . ILE A 1 100 ? 12.240 -6.679 -7.364 1.00 98.00 100 ILE A CA 1
ATOM 782 C C . ILE A 1 100 ? 12.698 -7.772 -8.331 1.00 98.00 100 ILE A C 1
ATOM 784 O O . ILE A 1 100 ? 12.717 -7.534 -9.537 1.00 98.00 100 ILE A O 1
ATOM 788 N N . TYR A 1 101 ? 13.029 -8.959 -7.813 1.00 97.94 101 TYR A N 1
ATOM 789 C CA . TYR A 1 101 ? 13.428 -10.111 -8.622 1.00 97.94 101 TYR A CA 1
ATOM 790 C C . TYR A 1 101 ? 12.296 -10.618 -9.530 1.00 97.94 101 TYR A C 1
ATOM 792 O O . TYR A 1 101 ? 12.538 -10.936 -10.690 1.00 97.94 101 TYR A O 1
ATOM 800 N N . LEU A 1 102 ? 11.061 -10.671 -9.021 1.00 97.56 102 LEU A N 1
ATOM 801 C CA . LEU A 1 102 ? 9.890 -11.158 -9.762 1.00 97.56 102 LEU A CA 1
ATOM 802 C C . LEU A 1 102 ? 9.323 -10.146 -10.767 1.00 97.56 102 LEU A C 1
ATOM 804 O O . LEU A 1 102 ? 8.588 -10.531 -11.674 1.00 97.56 102 LEU A O 1
ATOM 808 N N . THR A 1 103 ? 9.600 -8.855 -10.578 1.00 96.12 103 THR A N 1
ATOM 809 C CA . THR A 1 103 ? 9.011 -7.769 -11.370 1.00 96.12 103 THR A CA 1
ATOM 810 C C . THR A 1 103 ? 10.107 -6.851 -11.913 1.00 96.12 103 THR A C 1
ATOM 812 O O . THR A 1 103 ? 10.806 -7.204 -12.859 1.00 96.12 103 THR A O 1
ATOM 815 N N . SER A 1 104 ? 10.272 -5.658 -11.348 1.00 96.56 104 SER A N 1
ATOM 816 C CA . SER A 1 104 ? 11.414 -4.788 -11.592 1.00 96.56 104 SER A CA 1
ATOM 817 C C . SER A 1 104 ? 11.582 -3.784 -10.456 1.00 96.56 104 SER A C 1
ATOM 819 O O . SER A 1 104 ? 10.631 -3.444 -9.748 1.00 96.56 104 SER A O 1
ATOM 821 N N . LEU A 1 105 ? 12.786 -3.225 -10.332 1.00 96.69 105 LEU A N 1
ATOM 822 C CA . LEU A 1 105 ? 13.069 -2.164 -9.364 1.00 96.69 105 LEU A CA 1
ATOM 823 C C . LEU A 1 105 ? 12.142 -0.950 -9.548 1.00 96.69 105 LEU A C 1
ATOM 825 O O . LEU A 1 105 ? 11.650 -0.387 -8.572 1.00 96.69 105 LEU A O 1
ATOM 829 N N . ARG A 1 106 ? 11.864 -0.570 -10.803 1.00 95.31 106 ARG A N 1
ATOM 830 C CA . ARG A 1 106 ? 10.974 0.553 -11.123 1.00 95.31 106 ARG A CA 1
ATOM 831 C C . ARG A 1 106 ? 9.545 0.292 -10.645 1.00 95.31 106 ARG A C 1
ATOM 833 O O . ARG A 1 106 ? 8.928 1.194 -10.076 1.00 95.31 106 ARG A O 1
ATOM 840 N N . GLU A 1 107 ? 9.024 -0.918 -10.846 1.00 95.31 107 GLU A N 1
ATOM 841 C CA . GLU A 1 107 ? 7.672 -1.277 -10.395 1.00 95.31 107 GLU A CA 1
ATOM 842 C C . GLU A 1 107 ? 7.549 -1.205 -8.873 1.00 95.31 107 GLU A C 1
ATOM 844 O O . GLU A 1 107 ? 6.602 -0.613 -8.352 1.00 95.31 107 GLU A O 1
ATOM 849 N N . VAL A 1 108 ? 8.544 -1.721 -8.158 1.00 97.38 108 VAL A N 1
ATOM 850 C CA . VAL A 1 108 ? 8.533 -1.738 -6.695 1.00 97.38 108 VAL A CA 1
ATOM 851 C C . VAL A 1 108 ? 8.679 -0.338 -6.103 1.00 97.38 108 VAL A C 1
ATOM 853 O O . VAL A 1 108 ? 7.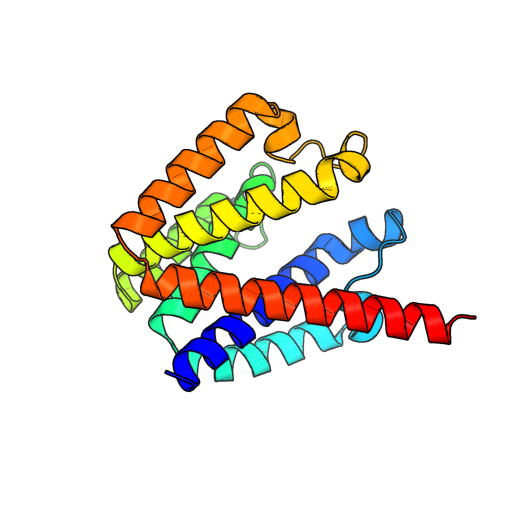856 0.048 -5.277 1.00 97.38 108 VAL A O 1
ATOM 856 N N . ILE A 1 109 ? 9.647 0.466 -6.559 1.00 96.62 109 ILE A N 1
ATOM 857 C CA . ILE A 1 109 ? 9.840 1.838 -6.050 1.00 96.62 109 ILE A CA 1
ATOM 858 C C . ILE A 1 109 ? 8.579 2.680 -6.264 1.00 96.62 109 ILE A C 1
ATOM 860 O O . ILE A 1 109 ? 8.129 3.378 -5.360 1.00 96.62 109 ILE A O 1
ATOM 864 N N . THR A 1 110 ? 7.973 2.597 -7.448 1.00 96.44 110 THR A N 1
ATOM 865 C CA . THR A 1 110 ? 6.768 3.381 -7.759 1.00 96.44 110 THR A CA 1
ATOM 866 C C . THR A 1 110 ? 5.561 2.929 -6.940 1.00 96.44 110 THR A C 1
ATOM 868 O O . THR A 1 110 ? 4.766 3.771 -6.528 1.00 96.44 110 THR A O 1
ATOM 871 N N . SER A 1 111 ? 5.443 1.631 -6.639 1.00 97.19 111 SER A N 1
ATOM 872 C CA . SER A 1 111 ? 4.428 1.118 -5.713 1.00 97.19 111 SER A CA 1
ATOM 873 C C . SER A 1 111 ? 4.665 1.563 -4.272 1.00 97.19 111 SER A C 1
ATOM 875 O O . SER A 1 111 ? 3.701 1.963 -3.631 1.00 97.19 111 SER A O 1
ATOM 877 N N . ILE A 1 112 ? 5.910 1.567 -3.779 1.00 97.00 112 ILE A N 1
ATOM 878 C CA . ILE A 1 112 ? 6.238 2.090 -2.440 1.00 97.00 112 ILE A CA 1
ATOM 879 C C . ILE A 1 112 ? 5.782 3.540 -2.314 1.00 97.00 112 ILE A C 1
ATOM 881 O O . ILE A 1 112 ? 5.104 3.884 -1.353 1.00 97.00 112 ILE A O 1
ATOM 885 N N . ILE A 1 113 ? 6.100 4.382 -3.298 1.00 96.56 113 ILE A N 1
ATOM 886 C CA . ILE A 1 113 ? 5.728 5.798 -3.247 1.00 96.56 113 ILE A CA 1
ATOM 887 C C . ILE A 1 113 ? 4.204 5.971 -3.297 1.00 96.56 113 ILE A C 1
ATOM 889 O O . ILE A 1 113 ? 3.664 6.762 -2.531 1.00 96.56 113 ILE A O 1
ATOM 893 N N . LEU A 1 114 ? 3.498 5.225 -4.152 1.00 96.88 114 LEU A N 1
ATOM 894 C CA . LEU A 1 114 ? 2.033 5.284 -4.233 1.00 96.88 114 LEU A CA 1
ATOM 895 C C . LEU A 1 114 ? 1.344 4.830 -2.944 1.00 96.88 114 LEU A C 1
ATOM 897 O O . LEU A 1 114 ? 0.401 5.477 -2.496 1.00 96.88 114 LEU A O 1
ATOM 901 N N . VAL A 1 115 ? 1.820 3.744 -2.336 1.00 96.38 115 VAL A N 1
ATOM 902 C CA . VAL A 1 115 ? 1.284 3.266 -1.056 1.00 96.38 115 VAL A CA 1
ATOM 903 C C . VAL A 1 115 ? 1.611 4.249 0.067 1.00 96.38 115 VAL A C 1
ATOM 905 O O . VAL A 1 115 ? 0.751 4.513 0.895 1.00 96.38 115 VAL A O 1
ATOM 908 N N . LEU A 1 116 ? 2.795 4.867 0.061 1.00 94.19 116 LEU A N 1
ATOM 909 C CA . LEU A 1 116 ? 3.144 5.906 1.030 1.00 94.19 116 LEU A CA 1
ATOM 910 C C . LEU A 1 116 ? 2.240 7.142 0.894 1.00 94.19 116 LEU A C 1
ATOM 912 O O . LEU A 1 116 ? 1.785 7.683 1.896 1.00 94.19 116 LEU A O 1
ATOM 916 N N . ILE A 1 117 ? 1.931 7.570 -0.336 1.00 94.56 117 ILE A N 1
ATOM 917 C CA . ILE A 1 117 ? 0.943 8.631 -0.601 1.00 94.56 117 ILE A CA 1
ATOM 918 C C . ILE A 1 117 ? -0.421 8.248 -0.016 1.00 94.56 117 ILE A C 1
ATOM 920 O O . ILE A 1 117 ? -1.060 9.092 0.604 1.00 94.56 117 ILE A O 1
ATOM 924 N N . LEU A 1 118 ? -0.860 6.998 -0.200 1.00 93.31 118 LEU A N 1
ATOM 925 C CA . LEU A 1 118 ? -2.127 6.513 0.351 1.00 93.31 118 LEU A CA 1
ATOM 926 C C . LEU A 1 118 ? -2.130 6.555 1.885 1.00 93.31 118 LEU A C 1
ATOM 928 O O . LEU A 1 118 ? -3.066 7.100 2.456 1.00 93.31 118 LEU A O 1
ATOM 932 N N . GLN A 1 119 ? -1.053 6.101 2.533 1.00 90.31 119 GLN A N 1
ATOM 933 C CA . GLN A 1 119 ? -0.899 6.189 3.990 1.00 90.31 119 GLN A CA 1
ATOM 934 C C . GLN A 1 119 ? -0.987 7.631 4.496 1.00 90.31 119 GLN A C 1
ATOM 936 O O . GLN A 1 119 ? -1.646 7.883 5.494 1.00 90.31 119 GLN A O 1
ATOM 941 N N . PHE A 1 120 ? -0.394 8.600 3.789 1.00 89.94 120 PHE A N 1
ATOM 942 C CA . PHE A 1 120 ? -0.557 10.016 4.139 1.00 89.94 120 PHE A CA 1
ATOM 943 C C . PHE A 1 120 ? -2.012 10.493 4.032 1.00 89.94 120 PHE A C 1
ATOM 945 O O . PHE A 1 120 ? -2.423 11.351 4.811 1.00 89.94 120 PHE A O 1
ATOM 952 N N . VAL A 1 121 ? -2.786 9.979 3.070 1.00 89.25 121 VAL A N 1
ATOM 953 C CA . VAL A 1 121 ? -4.217 10.301 2.955 1.00 89.25 121 VAL A CA 1
ATOM 954 C C . VAL A 1 121 ? -4.988 9.705 4.130 1.00 89.25 121 VAL A C 1
ATOM 956 O O . VAL A 1 121 ? -5.755 10.437 4.754 1.00 89.25 121 VAL A O 1
ATOM 959 N N . ASP A 1 122 ? -4.760 8.431 4.454 1.00 87.00 122 ASP A N 1
ATOM 960 C CA . ASP A 1 122 ? -5.389 7.758 5.600 1.00 87.00 122 ASP A CA 1
ATOM 961 C C . ASP A 1 122 ? -5.064 8.479 6.913 1.00 87.00 122 ASP A C 1
ATOM 963 O O . ASP A 1 122 ? -5.966 8.941 7.611 1.00 87.00 122 ASP A O 1
ATOM 967 N N . ASP A 1 123 ? -3.778 8.722 7.172 1.00 86.50 123 ASP A N 1
ATOM 968 C CA . ASP A 1 123 ? -3.302 9.429 8.361 1.00 86.50 123 ASP A CA 1
ATOM 969 C C . ASP A 1 123 ? -3.909 10.837 8.486 1.00 86.50 123 ASP A C 1
ATOM 971 O O . ASP A 1 123 ? -4.154 11.313 9.598 1.00 86.50 123 ASP A O 1
ATOM 975 N N . TYR A 1 124 ? -4.168 11.522 7.364 1.00 85.44 124 TYR A N 1
ATOM 976 C CA . TYR A 1 124 ? -4.801 12.847 7.361 1.00 85.44 124 TYR A CA 1
ATOM 977 C C . TYR A 1 124 ? -6.293 12.772 7.674 1.00 85.44 124 TYR A C 1
ATOM 979 O O . TYR A 1 124 ? -6.809 13.612 8.419 1.00 85.44 124 TYR A O 1
ATOM 987 N N . LEU A 1 125 ? -6.992 11.781 7.117 1.00 82.44 125 LEU A N 1
ATOM 988 C CA . LEU A 1 125 ? -8.415 11.561 7.372 1.00 82.44 125 LEU A CA 1
ATOM 989 C C . LEU A 1 125 ? -8.664 11.155 8.828 1.00 82.44 125 LEU A C 1
ATOM 991 O O . LEU A 1 125 ? -9.605 11.663 9.450 1.00 82.44 125 LEU A O 1
ATOM 995 N N . ASP A 1 126 ? -7.801 10.309 9.386 1.00 78.12 126 ASP A N 1
ATOM 996 C CA . ASP A 1 126 ? -7.940 9.796 10.748 1.00 78.12 126 ASP A CA 1
ATOM 997 C C . ASP A 1 126 ? -7.242 10.654 11.810 1.00 78.12 126 ASP A C 1
ATOM 999 O O . ASP A 1 126 ? -7.498 10.475 13.004 1.00 78.12 126 ASP A O 1
ATOM 1003 N N . TYR A 1 127 ? -6.503 11.696 11.405 1.00 75.62 127 TYR A N 1
ATOM 1004 C CA . TYR A 1 127 ? -5.828 12.639 12.304 1.00 75.62 127 TYR A CA 1
ATOM 1005 C C . TYR A 1 127 ? -6.704 13.064 13.492 1.00 75.62 127 TYR A C 1
ATOM 1007 O O . TYR A 1 127 ? -6.284 12.992 14.641 1.00 75.62 127 TYR A O 1
ATOM 1015 N N . LYS A 1 128 ? -7.958 13.475 13.250 1.00 69.12 128 LYS A N 1
ATOM 1016 C CA . LYS A 1 128 ? -8.845 13.962 14.326 1.00 69.12 128 LYS A CA 1
ATOM 1017 C C . LYS A 1 128 ? -9.272 12.879 15.318 1.00 69.12 128 LYS A C 1
ATOM 1019 O O . LYS A 1 128 ? -9.548 13.212 16.468 1.00 69.12 128 LYS A O 1
ATOM 1024 N N . LYS A 1 129 ? -9.373 11.625 14.877 1.00 65.75 129 LYS A N 1
ATOM 1025 C CA . LYS A 1 129 ? -9.776 10.494 15.723 1.00 65.75 129 LYS A CA 1
ATOM 1026 C C . LYS A 1 129 ? -8.594 9.943 16.516 1.00 65.75 129 LYS A C 1
ATOM 1028 O O . LYS A 1 129 ? -8.760 9.495 17.645 1.00 65.75 129 LYS A O 1
ATOM 1033 N N . GLU A 1 130 ? -7.399 10.015 15.938 1.00 66.56 130 GLU A N 1
ATOM 1034 C CA . GLU A 1 130 ? -6.230 9.286 16.422 1.00 66.56 130 GLU A CA 1
ATOM 1035 C C . GLU A 1 130 ? -5.295 10.072 17.341 1.00 66.56 130 GLU A C 1
ATOM 1037 O O . GLU A 1 130 ? -4.428 9.446 17.952 1.00 66.56 130 GLU A O 1
ATOM 1042 N N . ILE A 1 131 ? -5.482 11.394 17.508 1.00 59.56 131 ILE A N 1
ATOM 1043 C CA . ILE A 1 131 ? -4.647 12.260 18.379 1.00 59.56 131 ILE A CA 1
ATOM 1044 C C . ILE A 1 131 ? -4.371 11.630 19.757 1.00 59.56 131 ILE A C 1
ATOM 1046 O O . ILE A 1 131 ? -3.298 11.838 20.323 1.00 59.56 131 ILE A O 1
ATOM 1050 N N . TYR A 1 132 ? -5.316 10.854 20.296 1.00 57.78 132 TYR A N 1
ATOM 1051 C CA . TYR A 1 132 ? -5.234 10.290 21.644 1.00 57.78 132 TYR A CA 1
ATOM 1052 C C . TYR A 1 132 ? -4.947 8.781 21.702 1.00 57.78 132 TYR A C 1
ATOM 1054 O O . TYR A 1 132 ? -4.728 8.271 22.798 1.00 57.78 132 TYR A O 1
ATOM 1062 N N . ILE A 1 133 ? -4.949 8.063 20.569 1.00 58.94 133 ILE A N 1
ATOM 1063 C CA . ILE A 1 133 ? -4.954 6.585 20.555 1.00 58.94 133 ILE A CA 1
ATOM 1064 C C . ILE A 1 133 ? -3.803 5.998 19.726 1.00 58.94 133 ILE A C 1
ATOM 1066 O O . ILE A 1 133 ? -3.106 5.106 20.209 1.00 58.94 133 ILE A O 1
ATOM 1070 N N . LYS A 1 134 ? -3.541 6.511 18.516 1.00 61.06 134 LYS A N 1
ATOM 1071 C CA . LYS A 1 134 ? -2.483 6.006 17.621 1.00 61.06 134 LYS A CA 1
ATOM 1072 C C . LYS A 1 134 ? -1.332 7.016 17.543 1.00 61.06 134 LYS A C 1
ATOM 1074 O O . LYS A 1 134 ? -1.345 7.982 16.782 1.00 61.06 134 LYS A O 1
ATOM 1079 N N . LYS A 1 135 ? -0.283 6.768 18.339 1.00 57.59 135 LYS A N 1
ATOM 1080 C CA . LYS A 1 135 ? 0.957 7.574 18.356 1.00 57.59 135 LYS A CA 1
ATOM 1081 C C . LYS A 1 135 ? 1.780 7.430 17.065 1.00 57.59 135 LYS A C 1
ATOM 1083 O O . LYS A 1 135 ? 2.696 8.219 16.831 1.00 57.59 135 LYS A O 1
ATOM 1088 N N . ASP A 1 136 ? 1.469 6.426 16.244 1.00 65.25 136 ASP A N 1
ATOM 1089 C CA . ASP A 1 136 ? 2.269 6.073 15.076 1.00 65.25 136 ASP A CA 1
ATOM 1090 C C . ASP A 1 136 ? 1.909 6.780 13.769 1.00 65.25 136 ASP A C 1
ATOM 1092 O O . ASP A 1 136 ? 2.737 6.739 12.858 1.00 65.25 136 ASP A O 1
ATOM 1096 N N . ASN A 1 137 ? 0.782 7.497 13.727 1.00 74.88 137 ASN A N 1
ATOM 1097 C CA . ASN A 1 137 ? 0.339 8.311 12.592 1.00 74.88 137 ASN A CA 1
ATOM 1098 C C . ASN A 1 137 ? 1.448 9.291 12.142 1.00 74.88 137 ASN A C 1
ATOM 1100 O O . ASN A 1 137 ? 2.009 10.052 12.947 1.00 74.88 137 ASN A O 1
ATOM 1104 N N . LEU A 1 138 ? 1.794 9.265 10.851 1.00 73.12 138 LEU A N 1
ATOM 1105 C CA . LEU A 1 138 ? 2.916 10.024 10.289 1.00 73.12 138 LEU A CA 1
ATOM 1106 C C . LEU A 1 138 ? 2.707 11.528 10.425 1.00 73.12 138 LEU A C 1
ATOM 1108 O O . LEU A 1 138 ? 3.669 12.266 10.639 1.00 73.12 138 LEU A O 1
ATOM 1112 N N . ILE A 1 139 ? 1.464 11.996 10.352 1.00 79.56 139 ILE A N 1
ATOM 1113 C CA . ILE A 1 139 ? 1.125 13.418 10.458 1.00 79.56 139 ILE A CA 1
ATOM 1114 C C . ILE A 1 139 ? 1.259 13.898 11.898 1.00 79.56 139 ILE A C 1
ATOM 1116 O O . ILE A 1 139 ? 1.742 15.010 12.121 1.00 79.56 139 ILE A O 1
ATOM 1120 N N . ASN A 1 140 ? 0.947 13.045 12.876 1.00 77.44 140 ASN A N 1
ATOM 1121 C CA . ASN A 1 140 ? 1.223 13.329 14.286 1.00 77.44 140 ASN A CA 1
ATOM 1122 C C . ASN A 1 140 ? 2.734 13.442 14.556 1.00 77.44 140 ASN A C 1
ATOM 1124 O O . ASN A 1 140 ? 3.157 14.302 15.329 1.00 77.44 140 ASN A O 1
ATOM 1128 N N . LYS A 1 141 ? 3.559 12.611 13.903 1.00 80.25 141 LYS A N 1
ATOM 1129 C CA . LYS A 1 141 ? 5.027 12.609 14.069 1.00 80.25 141 LYS A CA 1
ATOM 1130 C C . LYS A 1 141 ? 5.729 13.757 13.343 1.00 80.25 141 LYS A C 1
ATOM 1132 O O . LYS A 1 141 ? 6.648 14.359 13.892 1.00 80.25 141 LYS A O 1
ATOM 1137 N N . LEU A 1 142 ? 5.339 14.031 12.101 1.00 81.75 142 LEU A N 1
ATOM 1138 C CA . LEU A 1 142 ? 5.999 15.008 11.229 1.00 81.75 142 LEU A CA 1
ATOM 1139 C C . LEU A 1 142 ? 5.435 16.424 11.403 1.00 81.75 142 LEU A C 1
ATOM 1141 O O . LEU A 1 142 ? 6.140 17.402 11.144 1.00 81.75 142 LEU A O 1
ATOM 1145 N N . GLY A 1 143 ? 4.181 16.534 11.841 1.00 82.75 143 GLY A N 1
ATOM 1146 C CA . GLY A 1 143 ? 3.395 17.762 11.831 1.00 82.75 143 GLY A CA 1
ATOM 1147 C C . GLY A 1 143 ? 2.724 18.018 10.476 1.00 82.75 143 GLY A C 1
ATOM 1148 O O . GLY A 1 143 ? 3.238 17.640 9.422 1.00 82.75 143 GLY A O 1
ATOM 1149 N N . HIS A 1 144 ? 1.582 18.717 10.504 1.00 82.19 144 HIS A N 1
ATOM 1150 C CA . HIS A 1 144 ? 0.729 18.983 9.329 1.00 82.19 144 HIS A CA 1
ATOM 1151 C C . HIS A 1 144 ? 1.475 19.549 8.121 1.00 82.19 144 HIS A C 1
ATOM 1153 O O . HIS A 1 144 ? 1.324 19.049 7.011 1.00 82.19 144 HIS A O 1
ATOM 1159 N N . LEU A 1 145 ? 2.289 20.589 8.329 1.00 86.19 145 LEU A N 1
ATOM 1160 C CA . LEU A 1 145 ? 2.990 21.267 7.235 1.00 86.19 145 LEU A CA 1
ATOM 1161 C C . LEU A 1 145 ? 4.039 20.365 6.578 1.00 86.19 145 LEU A C 1
ATOM 1163 O O . LEU A 1 145 ? 4.081 20.267 5.354 1.00 86.19 145 LEU A O 1
ATOM 1167 N N . ASN A 1 146 ? 4.853 19.672 7.378 1.00 88.12 146 ASN A N 1
ATOM 1168 C CA . ASN A 1 146 ? 5.896 18.790 6.854 1.00 88.12 146 ASN A CA 1
ATOM 1169 C C . ASN A 1 146 ? 5.287 17.579 6.140 1.00 88.12 146 ASN A C 1
ATOM 1171 O O . ASN A 1 146 ? 5.752 17.216 5.061 1.00 88.12 146 ASN A O 1
ATOM 1175 N N . GLY A 1 147 ? 4.219 16.998 6.700 1.00 87.81 147 GLY A N 1
ATOM 1176 C CA . GLY A 1 147 ? 3.474 15.914 6.058 1.00 87.81 147 GLY A CA 1
ATOM 1177 C C . GLY A 1 147 ? 2.904 16.333 4.702 1.00 87.81 147 GLY A C 1
ATOM 1178 O O . GLY A 1 147 ? 3.091 15.626 3.715 1.00 87.81 147 GLY A O 1
ATOM 1179 N N . LEU A 1 148 ? 2.303 17.524 4.616 1.00 88.94 148 LEU A N 1
ATOM 1180 C CA . LEU A 1 148 ? 1.746 18.057 3.370 1.00 88.94 148 LEU A CA 1
ATOM 1181 C C . LEU A 1 148 ? 2.828 18.337 2.314 1.00 88.94 148 LEU A C 1
ATOM 1183 O O . LEU A 1 148 ? 2.637 18.016 1.142 1.00 88.94 148 LEU A O 1
ATOM 1187 N N . ILE A 1 149 ? 3.982 18.883 2.709 1.00 91.38 149 ILE A N 1
ATOM 1188 C CA . ILE A 1 149 ? 5.111 19.108 1.790 1.00 91.38 149 ILE A CA 1
ATOM 1189 C C . ILE A 1 149 ? 5.633 17.775 1.240 1.00 91.38 149 ILE A C 1
ATOM 1191 O O . ILE A 1 149 ? 5.815 17.645 0.028 1.00 91.38 149 ILE A O 1
ATOM 1195 N N . ILE A 1 150 ? 5.839 16.775 2.103 1.00 92.06 150 ILE A N 1
ATOM 1196 C CA . ILE A 1 150 ? 6.295 15.441 1.687 1.00 92.06 150 ILE A CA 1
ATOM 1197 C C . ILE A 1 150 ? 5.275 14.807 0.740 1.00 92.06 150 ILE A C 1
ATOM 1199 O O . ILE A 1 150 ? 5.657 14.334 -0.329 1.00 92.06 150 ILE A O 1
ATOM 1203 N N . PHE A 1 151 ? 3.986 14.863 1.076 1.00 91.94 151 PHE A N 1
ATOM 1204 C CA . PHE A 1 151 ? 2.908 14.380 0.216 1.00 91.94 151 PHE A CA 1
ATOM 1205 C C . PHE A 1 151 ? 2.967 15.003 -1.188 1.00 91.94 151 PHE A C 1
ATOM 1207 O O . PHE A 1 151 ? 2.947 14.276 -2.182 1.00 91.94 151 PHE A O 1
ATOM 1214 N N . ILE A 1 152 ? 3.114 16.331 -1.288 1.00 93.00 152 ILE A N 1
ATOM 1215 C CA . ILE A 1 152 ? 3.220 17.036 -2.577 1.00 93.00 152 ILE A CA 1
ATOM 1216 C C . ILE A 1 152 ? 4.453 16.574 -3.362 1.00 93.00 152 ILE A C 1
ATOM 1218 O O . ILE A 1 152 ? 4.351 16.314 -4.562 1.00 93.00 152 ILE A O 1
ATOM 1222 N N . ILE A 1 153 ? 5.609 16.440 -2.707 1.00 94.12 153 ILE A N 1
ATOM 1223 C CA . ILE A 1 153 ? 6.847 15.985 -3.358 1.00 94.12 153 ILE A CA 1
ATOM 1224 C C . ILE A 1 153 ? 6.669 14.574 -3.928 1.00 94.12 153 ILE A C 1
ATOM 1226 O O . ILE A 1 153 ? 6.994 14.336 -5.093 1.00 94.12 153 ILE A O 1
ATOM 1230 N N . LEU A 1 154 ? 6.123 13.646 -3.136 1.00 93.56 154 LEU A N 1
ATOM 1231 C CA . LEU A 1 154 ? 5.878 12.267 -3.568 1.00 93.56 154 LEU A CA 1
ATOM 1232 C C . LEU A 1 154 ? 4.893 12.221 -4.740 1.00 93.56 154 LEU A C 1
ATOM 1234 O O . LEU A 1 154 ? 5.130 11.511 -5.719 1.00 93.56 154 LEU A O 1
ATOM 1238 N N . PHE A 1 155 ? 3.825 13.016 -4.675 1.00 92.38 155 PHE A N 1
ATOM 1239 C CA . PHE A 1 155 ? 2.827 13.115 -5.736 1.00 92.38 155 PHE A CA 1
ATOM 1240 C C . PHE A 1 155 ? 3.436 13.614 -7.052 1.00 92.38 155 PHE A C 1
ATOM 1242 O O . PHE A 1 155 ? 3.239 12.992 -8.096 1.00 92.38 155 PHE A O 1
ATOM 1249 N N . ILE A 1 156 ? 4.235 14.687 -7.008 1.00 93.75 156 ILE A N 1
ATOM 1250 C CA . ILE A 1 156 ? 4.948 15.219 -8.182 1.00 93.75 156 ILE A CA 1
ATOM 1251 C C . ILE A 1 156 ? 5.907 14.171 -8.752 1.00 93.75 156 ILE A C 1
ATOM 1253 O O . ILE A 1 156 ? 6.006 14.022 -9.973 1.00 93.75 156 ILE A O 1
ATOM 1257 N N . LEU A 1 157 ? 6.606 13.425 -7.894 1.00 93.25 157 LEU A N 1
ATOM 1258 C CA . LEU A 1 157 ? 7.529 12.382 -8.330 1.00 93.25 157 LEU A CA 1
ATOM 1259 C C . LEU A 1 157 ? 6.779 11.306 -9.125 1.00 93.25 157 LEU A C 1
ATOM 1261 O O . LEU A 1 157 ? 7.123 11.032 -10.274 1.00 93.25 157 LEU A O 1
ATOM 1265 N N . VAL A 1 158 ? 5.703 10.740 -8.578 1.00 92.94 158 VAL A N 1
ATOM 1266 C CA . VAL A 1 158 ? 4.947 9.703 -9.299 1.00 92.94 158 VAL A CA 1
ATOM 1267 C C . VAL A 1 158 ? 4.309 10.251 -10.572 1.00 92.94 158 VAL A C 1
ATOM 1269 O O . VAL A 1 158 ? 4.350 9.571 -11.599 1.00 92.94 158 VAL A O 1
ATOM 1272 N N . PHE A 1 159 ? 3.779 11.474 -10.537 1.00 91.75 159 PHE A N 1
ATOM 1273 C CA . PHE A 1 159 ? 3.178 12.112 -11.706 1.00 91.75 159 PHE A CA 1
ATOM 1274 C C . PHE A 1 159 ? 4.154 12.168 -12.890 1.00 91.75 159 PHE A C 1
ATOM 1276 O O . PHE A 1 159 ? 3.790 11.809 -14.008 1.00 91.75 159 PHE A O 1
ATOM 1283 N N . ASN A 1 160 ? 5.415 12.532 -12.635 1.00 91.12 160 ASN A N 1
ATOM 1284 C CA . ASN A 1 160 ? 6.443 12.613 -13.675 1.00 91.12 160 ASN A CA 1
ATOM 1285 C C . ASN A 1 160 ? 6.917 11.239 -14.170 1.00 91.12 160 ASN A C 1
ATOM 1287 O O . ASN A 1 160 ? 7.156 11.061 -15.363 1.00 91.12 160 ASN A O 1
ATOM 1291 N N . PHE A 1 161 ? 7.066 10.256 -13.279 1.00 89.12 161 PHE A N 1
ATOM 1292 C CA . PHE A 1 161 ? 7.695 8.979 -13.637 1.00 89.12 161 PHE A CA 1
ATOM 1293 C C . PHE A 1 161 ? 6.711 7.875 -14.053 1.00 89.12 161 PHE A C 1
ATOM 1295 O O . PHE A 1 161 ? 7.108 6.959 -14.785 1.00 89.12 161 PHE A O 1
ATOM 1302 N N . CYS A 1 162 ? 5.466 7.900 -13.563 1.00 91.50 162 CYS A N 1
ATOM 1303 C CA . CYS A 1 162 ? 4.502 6.793 -13.648 1.00 91.50 162 CYS A CA 1
ATOM 1304 C C . CYS A 1 162 ? 3.025 7.246 -13.644 1.00 91.50 162 CYS A C 1
ATOM 1306 O O . CYS A 1 162 ? 2.190 6.658 -12.951 1.00 91.50 162 CYS A O 1
ATOM 1308 N N . LEU A 1 163 ? 2.677 8.229 -14.482 1.00 93.00 163 LEU A N 1
ATOM 1309 C CA . LEU A 1 163 ? 1.314 8.772 -14.596 1.00 93.00 163 LEU A CA 1
ATOM 1310 C C . LEU A 1 163 ? 0.225 7.698 -14.764 1.00 93.00 163 LEU A C 1
ATOM 1312 O O . LEU A 1 163 ? -0.787 7.711 -14.072 1.00 93.00 163 LEU A O 1
ATOM 1316 N N . LEU A 1 164 ? 0.428 6.737 -15.669 1.00 94.06 164 LEU A N 1
ATOM 1317 C CA . LEU A 1 164 ? -0.592 5.729 -15.961 1.00 94.06 164 LEU A CA 1
ATOM 1318 C C . LEU A 1 164 ? -0.882 4.831 -14.746 1.00 94.06 164 LEU A C 1
ATOM 1320 O O . LEU A 1 164 ? -2.039 4.564 -14.436 1.00 94.06 164 LEU A O 1
ATOM 1324 N N . LYS A 1 165 ? 0.170 4.397 -14.043 1.00 94.81 165 LYS A N 1
ATOM 1325 C CA . LYS A 1 165 ? 0.069 3.571 -12.832 1.00 94.81 165 LYS A CA 1
ATOM 1326 C C . LYS A 1 165 ? -0.643 4.323 -11.709 1.00 94.81 165 LYS A C 1
ATOM 1328 O O . LYS A 1 165 ? -1.514 3.768 -11.049 1.00 94.81 165 LYS A O 1
ATOM 1333 N N . MET A 1 166 ? -0.328 5.606 -11.557 1.00 95.62 166 MET A N 1
ATOM 1334 C CA . MET A 1 166 ? -1.002 6.500 -10.622 1.00 95.62 166 MET A CA 1
ATOM 1335 C C . MET A 1 166 ? -2.496 6.635 -10.916 1.00 95.62 166 MET A C 1
ATOM 1337 O O . MET A 1 166 ? -3.292 6.512 -9.995 1.00 95.62 166 MET A O 1
ATOM 1341 N N . ILE A 1 167 ? -2.894 6.812 -12.180 1.00 95.75 167 ILE A N 1
ATOM 1342 C CA . ILE A 1 167 ? -4.314 6.905 -12.554 1.00 95.75 167 ILE A CA 1
ATOM 1343 C C . ILE A 1 167 ? -5.070 5.634 -12.147 1.00 95.75 167 ILE A C 1
ATOM 1345 O O . ILE A 1 167 ? -6.113 5.732 -11.504 1.00 95.75 167 ILE A O 1
ATOM 1349 N N . TYR A 1 168 ? -4.550 4.443 -12.471 1.00 96.69 168 TYR A N 1
ATOM 1350 C CA . TYR A 1 168 ? -5.195 3.186 -12.066 1.00 96.69 168 TYR A CA 1
ATOM 1351 C C . TYR A 1 168 ? -5.261 3.030 -10.550 1.00 96.69 168 TYR A C 1
ATOM 1353 O O . TYR A 1 168 ? -6.302 2.636 -10.031 1.00 96.69 168 TYR A O 1
ATOM 1361 N N . PHE A 1 169 ? -4.179 3.368 -9.849 1.00 96.50 169 PHE A N 1
ATOM 1362 C CA . PHE A 1 169 ? -4.119 3.305 -8.394 1.00 96.50 169 PHE A CA 1
ATOM 1363 C C . PHE A 1 169 ? -5.141 4.238 -7.738 1.00 96.50 169 PHE A C 1
ATOM 1365 O O . PHE A 1 169 ? -5.899 3.799 -6.881 1.00 96.50 169 PHE A O 1
ATOM 1372 N N . SER A 1 170 ? -5.219 5.497 -8.176 1.00 95.31 170 SER A N 1
ATOM 1373 C CA . SER A 1 170 ? -6.170 6.482 -7.651 1.00 95.31 170 SER A CA 1
ATOM 1374 C C . SER A 1 170 ? -7.624 6.130 -7.971 1.00 95.31 170 SER A C 1
ATOM 1376 O O . SER A 1 170 ? -8.507 6.342 -7.143 1.00 95.31 170 SER A O 1
ATOM 1378 N N . LEU A 1 171 ? -7.898 5.576 -9.157 1.00 96.50 171 LEU A N 1
ATOM 1379 C CA . LEU A 1 171 ? -9.234 5.078 -9.494 1.00 96.50 171 LEU A CA 1
ATOM 1380 C C . LEU A 1 171 ? -9.615 3.884 -8.615 1.00 96.50 171 LEU A C 1
ATOM 1382 O O . LEU A 1 171 ? -10.719 3.851 -8.076 1.00 96.50 171 LEU A O 1
ATOM 1386 N N . ALA A 1 172 ? -8.703 2.927 -8.442 1.00 97.00 172 ALA A N 1
ATOM 1387 C CA . ALA A 1 172 ? -8.929 1.760 -7.604 1.00 97.00 172 ALA A CA 1
ATOM 1388 C C . ALA A 1 172 ? -9.139 2.138 -6.133 1.00 97.00 172 ALA A C 1
ATOM 1390 O O . ALA A 1 172 ? -10.100 1.666 -5.527 1.00 97.00 172 ALA A O 1
ATOM 1391 N N . SER A 1 173 ? -8.309 3.024 -5.574 1.00 95.31 173 SER A N 1
ATOM 1392 C CA . SER A 1 173 ? -8.466 3.483 -4.191 1.00 95.31 173 SER A CA 1
ATOM 1393 C C . SER A 1 173 ? -9.803 4.196 -3.995 1.00 95.31 173 SER A C 1
ATOM 1395 O O . SER A 1 173 ? -10.536 3.860 -3.070 1.00 95.31 173 SER A O 1
ATOM 1397 N N . CYS A 1 174 ? -10.194 5.088 -4.912 1.00 95.50 174 CYS A N 1
ATOM 1398 C CA . CYS A 1 174 ? -11.497 5.758 -4.879 1.00 95.50 174 CYS A CA 1
ATOM 1399 C C . CYS A 1 174 ? -12.666 4.757 -4.873 1.00 95.50 174 CYS A C 1
ATOM 1401 O O . CYS A 1 174 ? -13.577 4.876 -4.052 1.00 95.50 174 CYS A O 1
ATOM 1403 N N . ILE A 1 175 ? -12.619 3.734 -5.735 1.00 96.50 175 ILE A N 1
ATOM 1404 C CA . ILE A 1 175 ? -13.631 2.667 -5.780 1.00 96.50 175 ILE A CA 1
ATOM 1405 C C . ILE A 1 175 ? -13.685 1.908 -4.451 1.00 96.50 175 ILE A C 1
ATOM 1407 O O . ILE A 1 175 ? -14.777 1.654 -3.941 1.00 96.50 175 ILE A O 1
ATOM 1411 N N . ILE A 1 176 ? -12.531 1.575 -3.867 1.00 95.56 176 ILE A N 1
ATOM 1412 C CA . ILE A 1 176 ? -12.458 0.871 -2.583 1.00 95.56 176 ILE A CA 1
ATOM 1413 C C . ILE A 1 176 ? -13.065 1.732 -1.470 1.00 95.56 176 ILE A C 1
ATOM 1415 O O . ILE A 1 176 ? -14.006 1.271 -0.826 1.00 95.56 176 ILE A O 1
ATOM 1419 N N . TYR A 1 177 ? -12.645 2.990 -1.288 1.00 93.25 177 TYR A N 1
ATOM 1420 C CA . TYR A 1 177 ? -13.231 3.865 -0.258 1.00 93.25 177 TYR A CA 1
ATOM 1421 C C . TYR A 1 177 ? -14.732 4.071 -0.454 1.00 93.25 177 TYR A C 1
ATOM 1423 O O . TYR A 1 177 ? -15.487 4.010 0.516 1.00 93.25 177 TYR A O 1
ATOM 1431 N N . LEU A 1 178 ? -15.188 4.269 -1.696 1.00 94.62 178 LEU A N 1
ATOM 1432 C CA . LEU A 1 178 ? -16.613 4.406 -1.992 1.00 94.62 178 LEU A CA 1
ATOM 1433 C C . LEU A 1 178 ? -17.378 3.130 -1.622 1.00 94.62 178 LEU A C 1
ATOM 1435 O O . LEU A 1 178 ? -18.447 3.209 -1.016 1.00 94.62 178 LEU A O 1
ATOM 1439 N N . SER A 1 179 ? -16.828 1.957 -1.945 1.00 93.69 179 SER A N 1
ATOM 1440 C CA . SER A 1 179 ? -17.443 0.671 -1.610 1.00 93.69 179 SER A CA 1
ATOM 1441 C C . SER A 1 179 ? -17.534 0.455 -0.097 1.00 93.69 179 SER A C 1
ATOM 1443 O O . SER A 1 179 ? -18.594 0.075 0.400 1.00 93.69 179 SER A O 1
ATOM 1445 N N . LEU A 1 180 ? -16.475 0.782 0.651 1.00 91.81 180 LEU A N 1
ATOM 1446 C CA . LEU A 1 180 ? -16.445 0.688 2.111 1.00 91.81 180 LEU A CA 1
ATOM 1447 C C . LEU A 1 180 ? -17.427 1.667 2.749 1.00 91.81 180 LEU A C 1
ATOM 1449 O O . LEU A 1 180 ? -18.158 1.298 3.665 1.00 91.81 180 LEU A O 1
ATOM 1453 N N . TRP A 1 181 ? -17.504 2.894 2.232 1.00 90.69 181 TRP A N 1
ATOM 1454 C CA . TRP A 1 181 ? -18.460 3.893 2.697 1.00 90.69 181 TRP A CA 1
ATOM 1455 C C . TRP A 1 181 ? -19.912 3.445 2.478 1.00 90.69 181 TRP A C 1
ATOM 1457 O O . TRP A 1 181 ? -20.738 3.549 3.390 1.00 90.69 181 TRP A O 1
ATOM 1467 N N . LEU A 1 182 ? -20.226 2.888 1.302 1.00 91.62 182 LEU A N 1
ATOM 1468 C CA . LEU A 1 182 ? -21.550 2.337 1.000 1.00 91.62 182 LEU A CA 1
ATOM 1469 C C . LEU A 1 182 ? -21.895 1.147 1.904 1.00 91.62 182 LEU A C 1
ATOM 1471 O O . LEU A 1 182 ? -23.008 1.087 2.430 1.00 91.62 182 LEU A O 1
ATOM 1475 N N . LEU A 1 183 ? -20.951 0.227 2.120 1.00 89.75 183 LEU A N 1
ATOM 1476 C CA . LEU A 1 183 ? -21.139 -0.930 2.998 1.00 89.75 183 LEU A CA 1
ATOM 1477 C C . LEU A 1 183 ? -21.363 -0.508 4.453 1.00 89.75 183 LEU A C 1
ATOM 1479 O O . LEU A 1 183 ? -22.312 -0.988 5.078 1.00 89.75 183 LEU A O 1
ATOM 1483 N N . LYS A 1 184 ? -20.563 0.438 4.962 1.00 88.19 184 LYS A N 1
ATOM 1484 C CA . LYS A 1 184 ? -20.731 1.016 6.302 1.00 88.19 184 LYS A CA 1
ATOM 1485 C C . LYS A 1 184 ? -22.126 1.615 6.461 1.00 88.19 184 LYS A C 1
ATOM 1487 O O . LYS A 1 184 ? -22.830 1.304 7.419 1.00 88.19 184 LYS A O 1
ATOM 1492 N N . LYS A 1 185 ? -22.566 2.422 5.489 1.00 87.88 185 LYS A N 1
ATOM 1493 C CA . LYS A 1 185 ? -23.904 3.032 5.494 1.00 87.88 185 LYS A CA 1
ATOM 1494 C C . LYS A 1 185 ? -25.020 1.983 5.478 1.00 87.88 185 LYS A C 1
ATOM 1496 O O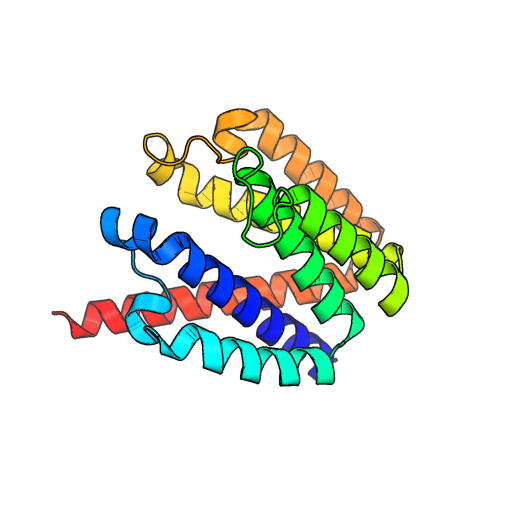 . LYS A 1 185 ? -25.987 2.118 6.223 1.00 87.88 185 LYS A O 1
ATOM 1501 N N . TYR A 1 186 ? -24.890 0.947 4.650 1.00 85.19 186 TYR A N 1
ATOM 1502 C CA . TYR A 1 186 ? -25.881 -0.126 4.551 1.00 85.19 186 TYR A CA 1
ATOM 1503 C C . TYR A 1 186 ? -25.989 -0.943 5.846 1.00 85.19 186 TYR A C 1
ATOM 1505 O O . TYR A 1 186 ? -27.093 -1.280 6.267 1.00 85.19 186 TYR A O 1
ATOM 1513 N N . GLN A 1 187 ? -24.864 -1.232 6.505 1.00 80.50 187 GLN A N 1
ATOM 1514 C CA . GLN A 1 187 ? -24.861 -1.956 7.777 1.00 80.50 187 GLN A CA 1
ATOM 1515 C C . GLN A 1 187 ? -25.492 -1.146 8.912 1.00 80.50 187 GLN A C 1
ATOM 1517 O O . GLN A 1 187 ? -26.347 -1.678 9.617 1.00 80.50 187 GLN A O 1
ATOM 1522 N N . ILE A 1 188 ? -25.148 0.140 9.037 1.00 74.81 188 ILE A N 1
ATOM 1523 C CA . ILE A 1 188 ? -25.738 1.031 10.052 1.00 74.81 188 ILE A CA 1
ATOM 1524 C C . ILE A 1 188 ? -27.258 1.151 9.861 1.00 74.81 188 ILE A C 1
ATOM 1526 O O . ILE A 1 188 ? -28.010 1.131 10.832 1.00 74.81 188 ILE A O 1
ATOM 1530 N N . GLY A 1 189 ? -27.730 1.214 8.611 1.00 70.88 189 GLY A N 1
ATOM 1531 C CA . GLY A 1 189 ? -29.162 1.265 8.302 1.00 70.88 189 GLY A CA 1
ATOM 1532 C C . GLY A 1 189 ? -29.941 -0.017 8.622 1.00 70.88 189 GLY A C 1
ATOM 1533 O O . GLY A 1 189 ? -31.164 0.015 8.600 1.00 70.88 189 GLY A O 1
ATOM 1534 N N . ARG A 1 190 ? -29.263 -1.138 8.905 1.00 61.66 190 ARG A N 1
ATOM 1535 C CA . ARG A 1 190 ? -29.884 -2.426 9.269 1.00 61.66 190 ARG A CA 1
ATOM 1536 C C . ARG A 1 190 ? -29.899 -2.679 10.782 1.00 61.66 190 ARG A C 1
ATOM 1538 O O . ARG A 1 190 ? -30.564 -3.608 11.225 1.00 61.66 190 ARG A O 1
ATOM 1545 N N . SER A 1 191 ? -29.133 -1.899 11.550 1.00 56.94 191 SER A N 1
ATOM 1546 C CA . SER A 1 191 ? -29.054 -1.957 13.019 1.00 56.94 191 SER A CA 1
ATOM 1547 C C . SER A 1 191 ? -30.013 -0.998 13.742 1.00 56.94 191 SER A C 1
ATOM 1549 O O . SER A 1 191 ? -29.982 -0.942 14.969 1.00 56.94 191 SER A O 1
ATOM 1551 N N . ILE A 1 192 ? -30.831 -0.249 12.993 1.00 49.28 192 ILE A N 1
ATOM 1552 C CA . ILE A 1 192 ? -31.917 0.624 13.474 1.00 49.28 192 ILE A CA 1
ATOM 1553 C C . ILE A 1 192 ? -33.242 -0.046 13.116 1.00 49.28 192 ILE A C 1
ATOM 1555 O O . ILE A 1 192 ? -34.143 -0.056 13.981 1.00 49.28 192 ILE A O 1
#

pLDDT: mean 88.51, std 10.75, range [49.28, 98.44]

Radius of gyration: 16.71 Å; chains: 1; bounding box: 46×39×42 Å

Secondary structure (DSSP, 8-state):
-HHHHHHHHHHHHHHHHHHHHHSHHHHHHHT---HHHHHGGGHHHHHHHHHHHHHHH-HHHHHHHHHHHHHHHHTTTTTSBPTTSSBHHHHHHHHHHHHHHHS-HHHHHHHHHHHHHHHHHHHHHHHHHHTTT-TT-HHHHH-HHHHHHHHHHHHHHHHHHHHHHHHHHHHHHHHHHHHHHHHHHHHHTT--

Sequence (192 aa):
MFERLAGVILIGFVIKMMDDFLDQEIDILQGDWNLTSVLKKGILPYSLVIMIFALHLNFAESVSYFSASYLLGMSSTAADKLPSRLRGWQEGLILIVIAIYLTSLREVITSIILVLILQFVDDYLDYKKEIYIKKDNLINKLGHLNGLIIFIILFILVFNFCLLKMIYFSLASCIIYLSLWLLKKYQIGRSI

Organism: NCBI:txid2682810